Protein AF-A0AB39L8G2-F1 (afdb_monomer_lite)

Foldseek 3Di:
DDDDDDDDDDQDAAADDADDDDDDDDDDDGRWGKDWDDPPPQKIWIFTDPDDDDGPDIDIDGNVRDDGPDPPQAADEQQDQLQVQCVPDPDDDSQLHRPNLLVLQQVLLQAQAPVRDGFGWDQDPDSVVASTWTQDPVRDIWHKTKDFLDDLCQVPPPPVLLVVLLVPDDPVCCVQRHPDRDGNLGMHIFTDDPVQPPALQCQCCDDPNVQLNNSHNLLSLVLQLCCLVVHCLHSCNSSCVSVVVVNVSHPGSVSVCVSQQVCLQADPVRNHGNDLDDDDSSPGGNRQRHNVSSSSSRVSSVVSSVNSSVVSLVVCCVPPVSHHYD

pLDDT: mean 83.15, std 22.81, range [21.47, 98.81]

Organism: NCBI:txid3238584

InterPro domains:
  IPR054263 Protein of unknown function DUF6994 [PF22507] (77-312)

Radius of gyration: 24.78 Å; chains: 1; bounding box: 67×64×53 Å

Structure (mmCIF, N/CA/C/O backbone):
data_AF-A0AB39L8G2-F1
#
_entry.id   AF-A0AB39L8G2-F1
#
loop_
_atom_site.group_PDB
_atom_site.id
_atom_site.type_symbol
_atom_site.label_atom_id
_atom_site.label_alt_id
_atom_site.label_comp_id
_atom_site.label_asym_id
_atom_site.label_entity_id
_atom_site.label_seq_id
_atom_site.pdbx_PDB_ins_code
_atom_site.Cartn_x
_atom_site.Cartn_y
_atom_site.Cartn_z
_atom_site.occupancy
_atom_site.B_iso_or_equiv
_atom_site.auth_seq_id
_atom_site.auth_comp_id
_atom_site.auth_asym_id
_atom_site.auth_atom_id
_atom_site.pdbx_PDB_model_num
ATOM 1 N N . MET A 1 1 ? -29.842 -11.679 -30.124 1.00 26.83 1 MET A N 1
ATOM 2 C CA . MET A 1 1 ? -28.807 -12.723 -29.986 1.00 26.83 1 MET A CA 1
ATOM 3 C C . MET A 1 1 ? -28.183 -12.543 -28.619 1.00 26.83 1 MET A C 1
ATOM 5 O O . MET A 1 1 ? -27.194 -11.838 -28.488 1.00 26.83 1 MET A O 1
ATOM 9 N N . GLU A 1 2 ? -28.839 -13.085 -27.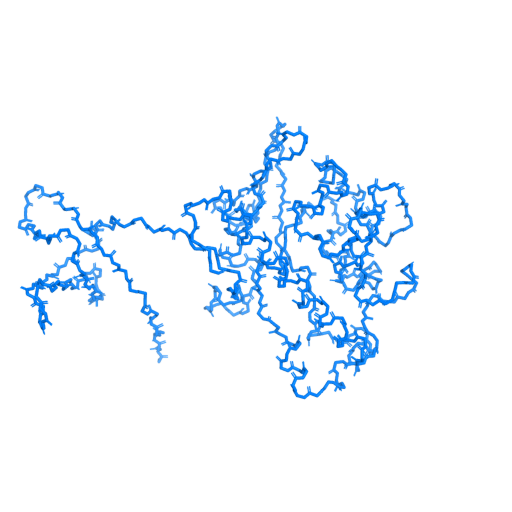602 1.00 23.28 2 GLU A N 1
ATOM 10 C CA . GLU A 1 2 ? -28.301 -13.163 -26.246 1.00 23.28 2 GLU A CA 1
ATOM 11 C C . GLU A 1 2 ? -27.717 -14.564 -26.092 1.00 23.28 2 GLU A C 1
ATOM 13 O O . GLU A 1 2 ? -28.428 -15.554 -26.254 1.00 23.28 2 GLU A O 1
ATOM 18 N N . ALA A 1 3 ? -26.410 -14.640 -25.862 1.00 21.47 3 ALA A N 1
ATOM 19 C CA . ALA A 1 3 ? -25.730 -15.862 -25.469 1.00 21.47 3 ALA A CA 1
ATOM 20 C C . ALA A 1 3 ? -25.493 -15.761 -23.961 1.00 21.47 3 ALA A C 1
ATOM 22 O O . ALA A 1 3 ? -24.728 -14.908 -23.509 1.00 21.47 3 ALA A O 1
ATOM 23 N N . PHE A 1 4 ? -26.206 -16.585 -23.194 1.00 24.03 4 PHE A N 1
ATOM 24 C CA . PHE A 1 4 ? -25.985 -16.741 -21.762 1.00 24.03 4 PHE A CA 1
ATOM 25 C C . PHE A 1 4 ? -24.722 -17.571 -21.515 1.00 24.03 4 PHE A C 1
ATOM 27 O O . PHE A 1 4 ? -24.432 -18.533 -22.226 1.00 24.03 4 PHE A O 1
ATOM 34 N N . ALA A 1 5 ? -23.959 -17.106 -20.530 1.00 24.48 5 ALA A N 1
ATOM 35 C CA . ALA A 1 5 ? -22.619 -17.533 -20.180 1.00 24.48 5 ALA A CA 1
ATOM 36 C C . ALA A 1 5 ? -22.560 -18.948 -19.585 1.00 24.48 5 ALA A C 1
ATOM 38 O O . ALA A 1 5 ? -23.506 -19.424 -18.963 1.00 24.48 5 ALA A O 1
ATOM 39 N N . ALA A 1 6 ? -21.400 -19.576 -19.771 1.00 23.38 6 ALA A N 1
ATOM 40 C CA . ALA A 1 6 ? -21.013 -20.845 -19.180 1.00 23.38 6 ALA A CA 1
ATOM 41 C C . ALA A 1 6 ? -21.006 -20.766 -17.643 1.00 23.38 6 ALA A C 1
ATOM 43 O O . ALA A 1 6 ? -20.297 -19.944 -17.063 1.00 23.38 6 ALA A O 1
ATOM 44 N N . GLU A 1 7 ? -21.779 -21.641 -17.005 1.00 29.39 7 GLU A N 1
ATOM 45 C CA . GLU A 1 7 ? -21.725 -21.900 -15.568 1.00 29.39 7 GLU A CA 1
ATOM 46 C C . GLU A 1 7 ? -20.489 -22.741 -15.231 1.00 29.39 7 GLU A C 1
ATOM 48 O O . GLU A 1 7 ? -20.254 -23.822 -15.779 1.00 29.39 7 GLU A O 1
ATOM 53 N N . THR A 1 8 ? -19.698 -22.217 -14.302 1.00 25.33 8 THR A N 1
ATOM 54 C CA . THR A 1 8 ? -18.674 -22.930 -13.545 1.00 25.33 8 THR A CA 1
ATOM 55 C C . THR A 1 8 ? -19.324 -24.078 -12.776 1.00 25.33 8 THR A C 1
ATOM 57 O O . THR A 1 8 ? -20.204 -23.858 -11.946 1.00 25.33 8 THR A O 1
ATOM 60 N N . LYS A 1 9 ? -18.894 -25.312 -13.049 1.00 26.91 9 LYS A N 1
ATOM 61 C CA . LYS A 1 9 ? -19.242 -26.484 -12.240 1.00 26.91 9 LYS A CA 1
ATOM 62 C C . LYS A 1 9 ? -18.489 -26.409 -10.910 1.00 26.91 9 LYS A C 1
ATOM 64 O O . LYS A 1 9 ? -17.335 -26.818 -10.849 1.00 26.91 9 LYS A O 1
ATOM 69 N N . GLU A 1 10 ? -19.132 -25.890 -9.872 1.00 25.89 10 GLU A N 1
ATOM 70 C CA . GLU A 1 10 ? -18.742 -26.176 -8.489 1.00 25.89 10 GLU A CA 1
ATOM 71 C C . GLU A 1 10 ? -19.474 -27.445 -8.036 1.00 25.89 10 GLU A C 1
ATOM 73 O O . GLU A 1 10 ? -20.699 -27.549 -8.116 1.00 25.89 10 GLU A O 1
ATOM 78 N N . GLU A 1 11 ? -18.705 -28.449 -7.627 1.00 27.72 11 GLU A N 1
ATOM 79 C CA . GLU A 1 11 ? -19.203 -29.735 -7.146 1.00 27.72 11 GLU A CA 1
ATOM 80 C C . GLU A 1 11 ? -19.572 -29.579 -5.662 1.00 27.72 11 GLU A C 1
ATOM 82 O O . GLU A 1 11 ? -18.727 -29.666 -4.775 1.00 27.72 11 GLU A O 1
ATOM 87 N N . ILE A 1 12 ? -20.837 -29.252 -5.389 1.00 31.09 12 ILE A N 1
ATOM 88 C CA . ILE A 1 12 ? -21.360 -29.071 -4.028 1.00 31.09 12 ILE A CA 1
ATOM 89 C C . ILE A 1 12 ? -21.840 -30.431 -3.505 1.00 31.09 12 ILE A C 1
ATOM 91 O O . ILE A 1 12 ? -22.755 -31.035 -4.066 1.00 31.09 12 ILE A O 1
ATOM 95 N N . ILE A 1 13 ? -21.230 -30.924 -2.425 1.00 30.88 13 ILE A N 1
ATOM 96 C CA . ILE A 1 13 ? -21.658 -32.142 -1.721 1.00 30.88 13 ILE A CA 1
ATOM 97 C C . ILE A 1 13 ? -22.740 -31.749 -0.701 1.00 30.88 13 ILE A C 1
ATOM 99 O O . ILE A 1 13 ? -22.508 -30.894 0.150 1.00 30.88 13 ILE A O 1
ATOM 103 N N . PHE A 1 14 ? -23.928 -32.354 -0.795 1.00 34.72 14 PHE A N 1
ATOM 104 C CA . PHE A 1 14 ? -25.095 -32.025 0.036 1.00 34.72 14 PHE A CA 1
ATOM 105 C C . PHE A 1 14 ? -25.313 -33.035 1.176 1.00 34.72 14 PHE A C 1
ATOM 107 O O . PHE A 1 14 ? -25.198 -34.242 0.970 1.00 34.72 14 PHE A O 1
ATOM 114 N N . GLU A 1 15 ? -25.756 -32.551 2.341 1.00 30.75 15 GLU A N 1
ATOM 115 C CA . GLU A 1 15 ? -26.467 -33.352 3.349 1.00 30.75 15 GLU A CA 1
ATOM 116 C C . GLU A 1 15 ? -27.897 -32.812 3.508 1.00 30.75 15 GLU A C 1
ATOM 118 O O . GLU A 1 15 ? -28.049 -31.641 3.863 1.00 30.75 15 GLU A O 1
ATOM 123 N N . PRO A 1 16 ? -28.958 -33.600 3.244 1.00 30.59 16 PRO A N 1
ATOM 124 C CA . PRO A 1 16 ? -30.328 -33.127 3.412 1.00 30.59 16 PRO A CA 1
ATOM 125 C C . PRO A 1 16 ? -30.911 -33.502 4.786 1.00 30.59 16 PRO A C 1
ATOM 127 O O . PRO A 1 16 ? -30.911 -34.668 5.178 1.00 30.59 16 PRO A O 1
ATOM 130 N N . ILE A 1 17 ? -31.529 -32.529 5.465 1.00 31.62 17 ILE A N 1
ATOM 131 C CA . ILE A 1 17 ? -32.603 -32.771 6.442 1.00 31.62 17 ILE A CA 1
ATOM 132 C C . ILE A 1 17 ? -33.845 -32.036 5.936 1.00 31.62 17 ILE A C 1
ATOM 134 O O . ILE A 1 17 ? -33.853 -30.811 5.847 1.00 31.62 17 ILE A O 1
ATOM 138 N N . ILE A 1 18 ? -34.905 -32.779 5.609 1.00 37.03 18 ILE A N 1
ATOM 139 C CA . ILE A 1 18 ? -36.202 -32.214 5.221 1.00 37.03 18 ILE A CA 1
ATOM 140 C C . ILE A 1 18 ? -37.210 -32.571 6.312 1.00 37.03 18 ILE A C 1
ATOM 142 O O . ILE A 1 18 ? -37.631 -33.722 6.420 1.00 37.03 18 ILE A O 1
ATOM 146 N N . SER A 1 19 ? -37.613 -31.588 7.117 1.00 33.09 19 SER A N 1
ATOM 147 C CA . SER A 1 19 ? -38.835 -31.667 7.916 1.00 33.09 19 SER A CA 1
ATOM 148 C C . SER A 1 19 ? -39.934 -30.874 7.209 1.00 33.09 19 SER A C 1
ATOM 150 O O . SER A 1 19 ? -39.862 -29.659 7.050 1.00 33.09 19 SER A O 1
ATOM 152 N N . GLY A 1 20 ? -40.959 -31.587 6.754 1.00 31.81 20 GLY A N 1
ATOM 153 C CA . GLY A 1 20 ? -42.168 -31.005 6.189 1.00 31.81 20 GLY A CA 1
ATOM 154 C C . GLY A 1 20 ? -43.347 -31.905 6.512 1.00 31.81 20 GLY A C 1
ATOM 155 O O . GLY A 1 20 ? -43.559 -32.921 5.851 1.00 31.81 20 GLY A O 1
ATOM 156 N N . GLU A 1 21 ? -44.090 -31.557 7.562 1.00 35.75 21 GLU A N 1
ATOM 157 C CA . GLU A 1 21 ? -45.407 -32.130 7.814 1.00 35.75 21 GLU A CA 1
ATOM 158 C C . GLU A 1 21 ? -46.335 -31.733 6.656 1.00 35.75 21 GLU A C 1
ATOM 160 O O . GLU A 1 21 ? -46.450 -30.564 6.303 1.00 35.75 21 GLU A O 1
ATOM 165 N N . HIS A 1 22 ? -46.986 -32.738 6.070 1.00 33.88 22 HIS A N 1
ATOM 166 C CA . HIS A 1 22 ? -47.975 -32.644 4.991 1.00 33.88 22 HIS A CA 1
ATOM 167 C C . HIS A 1 22 ? -47.454 -32.334 3.579 1.00 33.88 22 HIS A C 1
ATOM 169 O O . HIS A 1 22 ? -47.600 -31.241 3.044 1.00 33.88 22 HIS A O 1
ATOM 175 N N . GLY A 1 23 ? -47.000 -33.399 2.913 1.00 31.53 23 GLY A N 1
ATOM 176 C CA . GLY A 1 23 ? -46.951 -33.487 1.453 1.00 31.53 23 GLY A CA 1
ATOM 177 C C . GLY A 1 23 ? -45.742 -34.275 0.975 1.00 31.53 23 GLY A C 1
ATOM 178 O O . GLY A 1 23 ? -44.679 -33.693 0.843 1.00 31.53 23 GLY A O 1
ATOM 179 N N . GLY A 1 24 ? -45.916 -35.586 0.749 1.00 30.55 24 GLY A N 1
ATOM 180 C CA . GLY A 1 24 ? -44.992 -36.496 0.044 1.00 30.55 24 GLY A CA 1
ATOM 181 C C . GLY A 1 24 ? -43.527 -36.056 -0.068 1.00 30.55 24 GLY A C 1
ATOM 182 O O . GLY A 1 24 ? -43.041 -35.859 -1.177 1.00 30.55 24 GLY A O 1
ATOM 183 N N . GLY A 1 25 ? -42.838 -35.881 1.061 1.00 35.09 25 GLY A N 1
ATOM 184 C CA . GLY A 1 25 ? -41.415 -35.557 1.088 1.00 35.09 25 GLY A CA 1
ATOM 185 C C . GLY A 1 25 ? -40.574 -36.797 0.794 1.00 35.09 25 GLY A C 1
ATOM 186 O O . GLY A 1 25 ? -40.860 -37.885 1.293 1.00 35.09 25 GLY A O 1
ATOM 187 N N . VAL A 1 26 ? -39.535 -36.634 -0.015 1.00 40.12 26 VAL A N 1
ATOM 188 C CA . VAL A 1 26 ? -38.573 -37.690 -0.344 1.00 40.12 26 VAL A CA 1
ATOM 189 C C . VAL A 1 26 ? -37.381 -37.542 0.588 1.00 40.12 26 VAL A C 1
ATOM 191 O O . VAL A 1 26 ? -36.755 -36.484 0.605 1.00 40.12 26 VAL A O 1
ATOM 194 N N . SER A 1 27 ? -37.056 -38.579 1.361 1.00 43.12 27 SER A N 1
ATOM 195 C CA . SER A 1 27 ? -35.832 -38.600 2.162 1.00 43.12 27 SER A CA 1
ATOM 196 C C . SER A 1 27 ? -34.697 -39.257 1.375 1.00 43.12 27 SER A C 1
ATOM 198 O O . SER A 1 27 ? -34.821 -40.381 0.889 1.00 43.12 27 SER A O 1
ATOM 200 N N . VAL A 1 28 ? -33.575 -38.548 1.237 1.00 46.56 28 VAL A N 1
ATOM 201 C CA . VAL A 1 28 ? -32.314 -39.118 0.744 1.00 46.56 28 VAL A CA 1
ATOM 202 C C . VAL A 1 28 ? -31.422 -39.374 1.966 1.00 46.56 28 VAL A C 1
ATOM 204 O O . VAL A 1 28 ? -31.330 -38.492 2.821 1.00 46.56 28 VAL A O 1
ATOM 207 N N . PRO A 1 29 ? -30.794 -40.557 2.107 1.00 41.31 29 PRO A N 1
ATOM 208 C CA . PRO A 1 29 ? -29.880 -40.839 3.212 1.00 41.31 29 PRO A CA 1
ATOM 209 C C . PRO A 1 29 ? -28.716 -39.839 3.265 1.00 41.31 29 PRO A C 1
ATOM 211 O O . PRO A 1 29 ? -28.192 -39.442 2.224 1.00 41.31 29 PRO A O 1
ATOM 214 N N . ALA A 1 30 ? -28.287 -39.477 4.477 1.00 43.12 30 ALA A N 1
ATOM 215 C CA . ALA A 1 30 ? -27.150 -38.584 4.700 1.00 43.12 30 ALA A CA 1
ATOM 216 C C . ALA A 1 30 ? -25.866 -39.101 4.013 1.00 43.12 30 ALA A C 1
ATOM 218 O O . ALA A 1 30 ? -25.603 -40.307 3.995 1.00 43.12 30 ALA A O 1
ATOM 219 N N . GLY A 1 31 ? -25.075 -38.184 3.444 1.00 43.59 31 GLY A N 1
ATOM 220 C CA . GLY A 1 31 ? -23.779 -38.482 2.819 1.00 43.59 31 GLY A CA 1
ATOM 221 C C . GLY A 1 31 ? -23.818 -38.984 1.367 1.00 43.59 31 GLY A C 1
ATOM 222 O O . GLY A 1 31 ? -22.808 -39.493 0.878 1.00 43.59 31 GLY A O 1
ATOM 223 N N . LYS A 1 32 ? -24.952 -38.878 0.659 1.00 50.56 32 LYS A N 1
ATOM 224 C CA . LYS A 1 32 ? -25.059 -39.236 -0.770 1.00 50.56 32 LYS A CA 1
ATOM 225 C C . LYS A 1 32 ? -25.065 -37.984 -1.662 1.00 50.56 32 LYS A C 1
ATOM 227 O O . LYS A 1 32 ? -25.797 -37.046 -1.359 1.00 50.56 32 LYS A O 1
ATOM 232 N N . PRO A 1 33 ? -24.297 -37.964 -2.770 1.00 50.59 33 PRO A N 1
ATOM 233 C CA . PRO A 1 33 ? -24.261 -36.825 -3.679 1.00 50.59 33 PRO A CA 1
ATOM 234 C C . PRO A 1 33 ? -25.603 -36.654 -4.397 1.00 50.59 33 PRO A C 1
ATOM 236 O O . PRO A 1 33 ? -26.229 -37.622 -4.835 1.00 50.59 33 PRO A O 1
ATOM 239 N N . VAL A 1 34 ? -26.020 -35.398 -4.527 1.00 56.41 34 VAL A N 1
ATOM 240 C CA . VAL A 1 34 ? -27.259 -34.984 -5.183 1.00 56.41 34 VAL A CA 1
ATOM 241 C C . VAL A 1 34 ? -26.909 -33.935 -6.232 1.00 56.41 34 VAL A C 1
ATOM 243 O O . VAL A 1 34 ? -26.114 -33.037 -5.969 1.00 56.41 34 VAL A O 1
ATOM 246 N N . THR A 1 35 ? -27.482 -34.037 -7.427 1.00 58.22 35 THR A N 1
ATOM 247 C CA . THR A 1 35 ? -27.300 -33.059 -8.508 1.00 58.22 35 THR A CA 1
ATOM 248 C C . THR A 1 35 ? -28.612 -32.326 -8.762 1.00 58.22 35 THR A C 1
ATOM 250 O O . THR A 1 35 ? -29.664 -32.952 -8.859 1.00 58.22 35 THR A O 1
ATOM 253 N N . ALA A 1 36 ? -28.566 -30.996 -8.860 1.00 56.16 36 ALA A N 1
ATOM 254 C CA . ALA A 1 36 ? -29.732 -30.168 -9.152 1.00 56.16 36 ALA A CA 1
ATOM 255 C C . ALA A 1 36 ? -29.583 -29.476 -10.515 1.00 56.16 36 ALA A C 1
ATOM 257 O O . ALA A 1 36 ? -28.582 -28.815 -10.780 1.00 56.16 36 ALA A O 1
ATOM 258 N N . HIS A 1 37 ? -30.600 -29.599 -11.368 1.00 61.72 37 HIS A N 1
ATOM 259 C CA . HIS A 1 37 ? -30.665 -29.008 -12.702 1.00 61.72 37 HIS A CA 1
ATOM 260 C C . HIS A 1 37 ? -31.795 -27.966 -12.769 1.00 61.72 37 HIS A C 1
ATOM 262 O O . HIS A 1 37 ? -32.951 -28.312 -12.499 1.00 61.72 37 HIS A O 1
ATOM 268 N N . PRO A 1 38 ? -31.516 -26.702 -13.128 1.00 52.16 38 PRO A N 1
ATOM 269 C CA . PRO A 1 38 ? -32.545 -25.670 -13.233 1.00 52.16 38 PRO A CA 1
ATOM 270 C C . PRO A 1 38 ? -33.485 -25.928 -14.424 1.00 52.16 38 PRO A C 1
ATOM 272 O O . PRO A 1 38 ? -33.033 -26.273 -15.513 1.00 52.16 38 PRO A O 1
ATOM 275 N N . LEU A 1 39 ? -34.798 -25.733 -14.232 1.00 60.09 39 LEU A N 1
ATOM 276 C CA . LEU A 1 39 ? -35.824 -25.924 -15.276 1.00 60.09 39 LEU A CA 1
ATOM 277 C C . LEU A 1 39 ? -36.380 -24.609 -15.863 1.00 60.09 39 LEU A C 1
ATOM 279 O O . LEU A 1 39 ? -37.193 -24.648 -16.783 1.00 60.09 39 LEU A O 1
ATOM 283 N N . GLY A 1 40 ? -35.920 -23.450 -15.376 1.00 44.50 40 GLY A N 1
ATOM 284 C CA . GLY A 1 40 ? -36.213 -22.133 -15.966 1.00 44.50 40 GLY A CA 1
ATOM 285 C C . GLY A 1 40 ? -37.416 -21.371 -15.391 1.00 44.50 40 GLY A C 1
ATOM 286 O O . GLY A 1 40 ? -37.701 -20.271 -15.850 1.00 44.50 40 GLY A O 1
ATOM 287 N N . ASP A 1 41 ? -38.094 -21.898 -14.371 1.00 57.62 41 ASP A N 1
ATOM 288 C CA . ASP A 1 41 ? -39.301 -21.302 -13.766 1.00 57.62 41 ASP A CA 1
ATOM 289 C C . ASP A 1 41 ? -39.265 -21.274 -12.226 1.00 57.62 41 ASP A C 1
ATOM 291 O O . ASP A 1 41 ? -40.293 -21.266 -11.550 1.00 57.62 41 ASP A O 1
ATOM 295 N N . GLY A 1 42 ? -38.057 -21.272 -11.658 1.00 48.94 42 GLY A N 1
ATOM 296 C CA . GLY A 1 42 ? -37.850 -21.380 -10.213 1.00 48.94 42 GLY A CA 1
ATOM 297 C C . GLY A 1 42 ? -37.990 -22.806 -9.673 1.00 48.94 42 GLY A C 1
ATOM 298 O O . GLY A 1 42 ? -37.866 -22.994 -8.461 1.00 48.94 42 GLY A O 1
ATOM 299 N N . ARG A 1 43 ? -38.208 -23.804 -10.542 1.00 48.06 43 ARG A N 1
ATOM 300 C CA . ARG A 1 43 ? -38.130 -25.227 -10.202 1.00 48.06 43 ARG A CA 1
ATOM 301 C C . ARG A 1 43 ? -36.789 -25.833 -10.602 1.00 48.06 43 ARG A C 1
ATOM 303 O O . ARG A 1 43 ? -36.162 -25.434 -11.587 1.00 48.06 43 ARG A O 1
ATOM 310 N N . TYR A 1 44 ? -36.390 -26.845 -9.845 1.00 58.59 44 TYR A N 1
ATOM 311 C CA . TYR A 1 44 ? -35.184 -27.632 -10.069 1.00 58.59 44 TYR A CA 1
ATOM 312 C C . TYR A 1 44 ? -35.555 -29.102 -10.206 1.00 58.59 44 TYR A C 1
ATOM 314 O O . TYR A 1 44 ? -36.399 -29.601 -9.460 1.00 58.59 44 TYR A O 1
ATOM 322 N N . ARG A 1 45 ? -34.906 -29.806 -11.135 1.00 57.44 45 ARG A N 1
ATOM 323 C CA . ARG A 1 45 ? -34.862 -31.267 -11.129 1.00 57.44 45 ARG A CA 1
ATOM 324 C C . ARG A 1 45 ? -33.709 -31.702 -10.240 1.00 57.44 45 ARG A C 1
ATOM 326 O O . ARG A 1 45 ? -32.573 -31.332 -10.502 1.00 57.44 45 ARG A O 1
ATOM 333 N N . VAL A 1 46 ? -34.008 -32.483 -9.217 1.00 57.50 46 VAL A N 1
ATOM 334 C CA . VAL A 1 46 ? -33.025 -33.013 -8.278 1.00 57.50 46 VAL A CA 1
ATOM 335 C C . VAL A 1 46 ? -32.876 -34.508 -8.536 1.00 57.50 46 VAL A C 1
ATOM 337 O O . VAL A 1 46 ? -33.872 -35.233 -8.558 1.00 57.50 46 VAL A O 1
ATOM 340 N N . GLU A 1 47 ? -31.644 -34.951 -8.762 1.00 56.88 47 GLU A N 1
ATOM 341 C CA . GLU A 1 47 ? -31.278 -36.337 -9.045 1.00 56.88 47 GLU A CA 1
ATOM 342 C C . GLU A 1 47 ? -30.333 -36.847 -7.955 1.00 56.88 47 GLU A C 1
ATOM 344 O O . GLU A 1 47 ? -29.359 -36.181 -7.601 1.00 56.88 47 GLU A O 1
ATOM 349 N N . ALA A 1 48 ? -30.630 -38.026 -7.408 1.00 54.34 48 ALA A N 1
ATOM 350 C CA . ALA A 1 48 ? -29.802 -38.679 -6.399 1.00 54.34 48 ALA A CA 1
ATOM 351 C C . ALA A 1 48 ? -29.479 -40.112 -6.837 1.00 54.34 48 ALA A C 1
ATOM 353 O O . ALA A 1 48 ? -30.374 -40.880 -7.204 1.00 54.34 48 ALA A O 1
ATOM 354 N N . CYS A 1 49 ? -28.199 -40.480 -6.777 1.00 55.50 49 CYS A N 1
ATOM 355 C CA . CYS A 1 49 ? -27.734 -41.841 -7.044 1.00 55.50 49 CYS A CA 1
ATOM 356 C C . CYS A 1 49 ? -27.523 -42.568 -5.712 1.00 55.50 49 CYS A C 1
ATOM 358 O O . CYS A 1 49 ? -26.641 -42.208 -4.927 1.00 55.50 49 CYS A O 1
ATOM 360 N N . LEU A 1 50 ? -28.321 -43.602 -5.437 1.00 51.53 50 LEU A N 1
ATOM 361 C CA . LEU A 1 50 ? -28.126 -44.457 -4.265 1.00 51.53 50 LEU A CA 1
ATOM 362 C C . LEU A 1 50 ? -27.134 -45.595 -4.585 1.00 51.53 50 LEU A C 1
ATOM 364 O O . LEU A 1 50 ? -26.428 -46.038 -3.670 1.00 51.53 50 LEU A O 1
ATOM 368 N N . GLY A 1 51 ? -27.001 -45.973 -5.866 1.00 51.88 51 GLY A N 1
ATOM 369 C CA . GLY A 1 51 ? -26.038 -46.929 -6.433 1.00 51.88 51 GLY A CA 1
ATOM 370 C C . GLY A 1 51 ? -25.099 -46.369 -7.522 1.00 51.88 51 GLY A C 1
ATOM 371 O O . GLY A 1 51 ? -24.935 -45.162 -7.674 1.00 51.88 51 GLY A O 1
ATOM 372 N N . SER A 1 52 ? -24.415 -47.263 -8.250 1.00 48.53 52 SER A N 1
ATOM 373 C CA . SER A 1 52 ? -23.195 -46.931 -9.006 1.00 48.53 52 SER A CA 1
ATOM 374 C C . SER A 1 52 ? -23.361 -46.517 -10.472 1.00 48.53 52 SER A C 1
ATOM 376 O O . SER A 1 52 ? -22.341 -46.202 -11.075 1.00 48.53 52 SER A O 1
ATOM 378 N N . THR A 1 53 ? -24.554 -46.502 -11.085 1.00 49.12 53 THR A N 1
ATOM 379 C CA . THR A 1 53 ? -24.617 -46.199 -12.540 1.00 49.12 53 THR A CA 1
ATOM 380 C C . THR A 1 53 ? -25.872 -45.525 -13.116 1.00 49.12 53 THR A C 1
ATOM 382 O O . THR A 1 53 ? -25.824 -45.168 -14.288 1.00 49.12 53 THR A O 1
ATOM 385 N N . MET A 1 54 ? -26.950 -45.256 -12.371 1.00 39.34 54 MET A N 1
ATOM 386 C CA . MET A 1 54 ? -28.118 -44.493 -12.867 1.00 39.34 54 MET A CA 1
ATOM 387 C C . MET A 1 54 ? -28.793 -43.738 -11.707 1.00 39.34 54 MET A C 1
ATOM 389 O O . MET A 1 54 ? -28.686 -44.209 -10.573 1.00 39.34 54 MET A O 1
ATOM 393 N N . PRO A 1 55 ? -29.489 -42.604 -11.943 1.00 45.28 55 PRO A N 1
ATOM 394 C CA . PRO A 1 55 ? -30.239 -41.938 -10.884 1.00 45.28 55 PRO A CA 1
ATOM 395 C C . PRO A 1 55 ? -31.392 -42.838 -10.427 1.00 45.28 55 PRO A C 1
ATOM 397 O O . PRO A 1 55 ? -32.312 -43.131 -11.189 1.00 45.28 55 PRO A O 1
ATOM 400 N N . ASP A 1 56 ? -31.333 -43.271 -9.167 1.00 47.44 56 ASP A N 1
ATOM 401 C CA . ASP A 1 56 ? -32.369 -44.095 -8.530 1.00 47.44 56 ASP A CA 1
ATOM 402 C C . ASP A 1 56 ? -33.613 -43.262 -8.176 1.00 47.44 56 ASP A C 1
ATOM 404 O O . ASP A 1 56 ? -34.680 -43.807 -7.886 1.00 47.44 56 ASP A O 1
ATOM 408 N N . TYR A 1 57 ? -33.485 -41.930 -8.197 1.00 49.97 57 TYR A N 1
ATOM 409 C CA . TYR A 1 57 ? -34.553 -41.003 -7.856 1.00 49.97 57 TYR A CA 1
ATOM 410 C C . TYR A 1 57 ? -34.468 -39.699 -8.660 1.00 49.97 57 TYR A C 1
ATOM 412 O O . TYR A 1 57 ? -33.388 -39.128 -8.817 1.00 49.97 57 TYR A O 1
ATOM 420 N N . SER A 1 58 ? -35.619 -39.197 -9.121 1.00 47.03 58 SER A N 1
ATOM 421 C CA . SER A 1 58 ? -35.758 -37.883 -9.763 1.00 47.03 58 SER A CA 1
ATOM 422 C C . SER A 1 58 ? -37.006 -37.177 -9.235 1.00 47.03 58 SER A C 1
ATOM 424 O O . SER A 1 58 ? -38.102 -37.738 -9.275 1.00 47.03 58 SER A O 1
ATOM 426 N N . ALA A 1 59 ? -36.846 -35.949 -8.739 1.00 49.41 59 ALA A N 1
ATOM 427 C CA . ALA A 1 59 ? -37.944 -35.108 -8.264 1.00 49.41 59 ALA A CA 1
ATOM 428 C C . ALA A 1 59 ? -37.848 -33.697 -8.850 1.00 49.41 59 ALA A C 1
ATOM 430 O O . ALA A 1 59 ? -36.759 -33.212 -9.153 1.00 49.41 59 ALA A O 1
ATOM 431 N N . VAL A 1 60 ? -38.991 -33.023 -8.987 1.00 45.97 60 VAL A N 1
ATOM 432 C CA . VAL A 1 60 ? -39.051 -31.595 -9.323 1.00 45.97 60 VAL A CA 1
ATOM 433 C C . VAL A 1 60 ? -39.485 -30.837 -8.076 1.00 45.97 60 VAL A C 1
ATOM 435 O O . VAL A 1 60 ? -40.572 -31.090 -7.564 1.00 45.97 60 VAL A O 1
ATOM 438 N N . VAL A 1 61 ? -38.643 -29.925 -7.595 1.00 49.94 61 VAL A N 1
ATOM 439 C CA . VAL A 1 61 ? -38.885 -29.132 -6.379 1.00 49.94 61 VAL A CA 1
ATOM 440 C C . VAL A 1 61 ? -38.873 -27.641 -6.693 1.00 49.94 61 VAL A C 1
ATOM 442 O O . VAL A 1 61 ? -38.166 -27.191 -7.598 1.00 49.94 61 VAL A O 1
ATOM 445 N N . GLU A 1 62 ? -39.657 -26.862 -5.951 1.00 42.25 62 GLU A N 1
ATOM 446 C CA . GLU A 1 62 ? -39.607 -25.399 -6.018 1.00 42.25 62 GLU A CA 1
ATOM 447 C C . GLU A 1 62 ? -38.419 -24.857 -5.210 1.00 42.25 62 GLU A C 1
ATOM 449 O O . GLU A 1 62 ? -38.075 -25.391 -4.157 1.00 42.25 62 GLU A O 1
ATOM 454 N N . SER A 1 63 ? -37.821 -23.748 -5.655 1.00 49.12 63 SER A N 1
ATOM 455 C CA . SER A 1 63 ? -36.665 -23.102 -5.007 1.00 49.12 63 SER A CA 1
ATOM 456 C C . SER A 1 63 ? -36.849 -22.811 -3.512 1.00 49.12 63 SER A C 1
ATOM 458 O O . SER A 1 63 ? -35.883 -22.832 -2.756 1.00 49.12 63 SER A O 1
ATOM 460 N N . LYS A 1 64 ? -38.089 -22.580 -3.063 1.00 43.75 64 LYS A N 1
ATOM 461 C CA . LYS A 1 64 ? -38.428 -22.315 -1.654 1.00 43.75 64 LYS A CA 1
ATOM 462 C C . LYS A 1 64 ? -38.370 -23.553 -0.751 1.00 43.75 64 LYS A C 1
ATOM 464 O O . LYS A 1 64 ? -38.429 -23.399 0.463 1.00 43.75 64 LYS A O 1
ATOM 469 N N . GLN A 1 65 ? -38.296 -24.754 -1.324 1.00 38.88 65 GLN A N 1
ATOM 470 C CA . GLN A 1 65 ? -38.284 -26.030 -0.598 1.00 38.88 65 GLN A CA 1
ATOM 471 C C . GLN A 1 65 ? -36.874 -26.617 -0.438 1.00 38.88 65 GLN A C 1
ATOM 473 O O . GLN A 1 65 ? -36.710 -27.642 0.219 1.00 38.88 65 GLN A O 1
ATOM 478 N N . ILE A 1 66 ? -35.853 -25.981 -1.018 1.00 43.66 66 ILE A N 1
ATOM 479 C CA . ILE A 1 66 ? -34.463 -26.422 -0.905 1.00 43.66 66 ILE A CA 1
ATOM 480 C C . ILE A 1 66 ? -33.829 -25.707 0.292 1.00 43.66 66 ILE A C 1
ATOM 482 O O . ILE A 1 66 ? -33.425 -24.549 0.197 1.00 43.66 66 ILE A O 1
ATOM 486 N N . ALA A 1 67 ? -33.736 -26.396 1.429 1.00 41.34 67 ALA A N 1
ATOM 487 C CA . ALA A 1 67 ? -32.855 -25.985 2.516 1.00 41.34 67 ALA A CA 1
ATOM 488 C C . ALA A 1 67 ? -31.434 -26.481 2.201 1.00 41.34 67 ALA A C 1
ATOM 490 O O . ALA A 1 67 ? -31.186 -27.683 2.163 1.00 41.34 67 ALA A O 1
ATOM 491 N N . ILE A 1 68 ? -30.507 -25.559 1.932 1.00 41.28 68 ILE A N 1
ATOM 492 C CA . ILE A 1 68 ? -29.085 -25.874 1.747 1.00 41.28 68 ILE A CA 1
ATOM 493 C C . ILE A 1 68 ? -28.452 -25.934 3.140 1.00 41.28 68 ILE A C 1
ATOM 495 O O . ILE A 1 68 ? -28.206 -24.901 3.754 1.00 41.28 68 ILE A O 1
ATOM 499 N N . THR A 1 69 ? -28.221 -27.141 3.652 1.00 41.09 69 THR A N 1
ATOM 500 C CA . THR A 1 69 ? -27.614 -27.399 4.972 1.00 41.09 69 THR A CA 1
ATOM 501 C C . THR A 1 69 ? -26.164 -27.883 4.869 1.00 41.09 69 THR A C 1
ATOM 503 O O . THR A 1 69 ? -25.743 -28.758 5.615 1.00 41.09 69 THR A O 1
ATOM 506 N N . GLY A 1 70 ? -25.389 -27.316 3.940 1.00 44.78 70 GLY A N 1
ATOM 507 C CA . GLY A 1 70 ? -23.931 -27.453 3.920 1.00 44.78 70 GLY A CA 1
ATOM 508 C C . GLY A 1 70 ? -23.277 -26.227 4.555 1.00 44.78 70 GLY A C 1
ATOM 509 O O . GLY A 1 70 ? -23.633 -25.100 4.209 1.00 44.78 70 GLY A O 1
ATOM 510 N N . GLU A 1 71 ? -22.329 -26.421 5.474 1.00 49.62 71 GLU A N 1
ATOM 511 C CA . GLU A 1 71 ? -21.433 -25.345 5.911 1.00 49.62 71 GLU A CA 1
ATOM 512 C C . GLU A 1 71 ? -20.588 -24.913 4.705 1.00 49.62 71 GLU A C 1
ATOM 514 O O . GLU A 1 71 ? -19.602 -25.558 4.353 1.00 49.62 71 GLU A O 1
ATOM 519 N N . VAL A 1 72 ? -20.984 -23.830 4.029 1.00 58.50 72 VAL A N 1
ATOM 520 C CA . VAL A 1 72 ? -20.120 -23.186 3.036 1.00 58.50 72 VAL A CA 1
ATOM 521 C C . VAL A 1 72 ? -19.000 -22.508 3.811 1.00 58.50 72 VAL A C 1
ATOM 523 O O . VAL A 1 72 ? -19.158 -21.391 4.309 1.00 58.50 72 VAL A O 1
ATOM 526 N N . ARG A 1 73 ? -17.873 -23.207 3.957 1.00 76.00 73 ARG A N 1
ATOM 527 C CA . ARG A 1 73 ? -16.669 -22.605 4.518 1.00 76.00 73 ARG A CA 1
ATOM 528 C C . ARG A 1 73 ? -16.170 -21.526 3.576 1.00 76.00 73 ARG A C 1
ATOM 530 O O . ARG A 1 73 ? -16.104 -21.697 2.358 1.00 76.00 73 ARG A O 1
ATOM 537 N N . ARG A 1 74 ? -15.851 -20.372 4.152 1.00 90.50 74 ARG A N 1
ATOM 538 C CA . ARG A 1 74 ? -15.248 -19.274 3.406 1.00 90.50 74 ARG A CA 1
ATOM 539 C C . ARG A 1 74 ? -13.875 -19.720 2.904 1.00 90.50 74 ARG A C 1
ATOM 541 O O . ARG A 1 74 ? -13.090 -20.259 3.675 1.00 90.50 74 ARG A O 1
ATOM 548 N N . VAL A 1 75 ? -13.574 -19.402 1.647 1.00 94.19 75 VAL A N 1
ATOM 549 C CA . VAL A 1 75 ? -12.254 -19.621 1.045 1.00 94.19 75 VAL A CA 1
ATOM 550 C C . VAL A 1 75 ? -11.504 -18.296 0.924 1.00 94.19 75 VAL A C 1
ATOM 552 O O . VAL A 1 75 ? -11.958 -17.376 0.233 1.00 94.19 75 VAL A O 1
ATOM 555 N N . PHE A 1 76 ? -10.333 -18.212 1.549 1.00 97.19 76 PHE A N 1
ATOM 556 C CA . PHE A 1 76 ? -9.353 -17.149 1.344 1.00 97.19 76 PHE A CA 1
ATOM 557 C C . PHE A 1 76 ? -8.314 -17.616 0.317 1.00 97.19 76 PHE A C 1
ATOM 559 O O . PHE A 1 76 ? -7.465 -18.451 0.612 1.00 97.19 76 PHE A O 1
ATOM 566 N N . ASP A 1 77 ? -8.414 -17.099 -0.905 1.00 97.12 77 ASP A N 1
ATOM 567 C CA . ASP A 1 77 ? -7.567 -17.481 -2.039 1.00 97.12 77 ASP A CA 1
ATOM 568 C C . ASP A 1 77 ? -6.615 -16.338 -2.365 1.00 97.12 77 ASP A C 1
ATOM 570 O O . ASP A 1 77 ? -7.035 -15.269 -2.819 1.00 97.12 77 ASP A O 1
ATOM 574 N N . VAL A 1 78 ? -5.322 -16.559 -2.139 1.00 97.38 78 VAL A N 1
ATOM 575 C CA . VAL A 1 78 ? -4.326 -15.510 -2.371 1.00 97.38 78 VAL A CA 1
ATOM 576 C C . VAL A 1 78 ? -3.959 -15.325 -3.844 1.00 97.38 78 VAL A C 1
ATOM 578 O O . VAL A 1 78 ? -3.254 -14.368 -4.174 1.00 97.38 78 VAL A O 1
ATOM 581 N N . PHE A 1 79 ? -4.433 -16.206 -4.725 1.00 96.94 79 PHE A N 1
ATOM 582 C CA . PHE A 1 79 ? -4.186 -16.178 -6.166 1.00 96.94 79 PHE A CA 1
ATOM 583 C C . PHE A 1 79 ? -5.343 -15.577 -6.965 1.00 96.94 79 PHE A C 1
ATOM 585 O O . PHE A 1 79 ? -5.177 -15.301 -8.155 1.00 96.94 79 PHE A O 1
ATOM 592 N N . PHE A 1 80 ? -6.493 -15.342 -6.332 1.00 96.19 80 PHE A N 1
ATOM 593 C CA . PHE A 1 80 ? -7.659 -14.791 -7.007 1.00 96.19 80 PHE A CA 1
ATOM 594 C C . PHE A 1 80 ? -7.383 -13.410 -7.609 1.00 96.19 80 PHE A C 1
ATOM 596 O O . PHE A 1 80 ? -6.940 -12.489 -6.919 1.00 96.19 80 PHE A O 1
ATOM 603 N N . ASP A 1 81 ? -7.701 -13.252 -8.896 1.00 95.50 81 ASP A N 1
ATOM 604 C CA . ASP A 1 81 ? -7.639 -11.962 -9.575 1.00 95.50 81 ASP A CA 1
ATOM 605 C C . ASP A 1 81 ? -8.947 -11.190 -9.380 1.00 95.50 81 ASP A C 1
ATOM 607 O O . ASP A 1 81 ? -9.950 -11.444 -10.055 1.00 95.50 81 ASP A O 1
ATOM 611 N N . TYR A 1 82 ? -8.931 -10.186 -8.505 1.00 95.44 82 TYR A N 1
ATOM 612 C CA . TYR A 1 82 ? -10.100 -9.360 -8.198 1.00 95.44 82 TYR A CA 1
ATOM 613 C C . TYR A 1 82 ? -10.654 -8.585 -9.397 1.00 95.44 82 TYR A C 1
ATOM 615 O O . TYR A 1 82 ? -11.810 -8.156 -9.369 1.00 95.44 82 TYR A O 1
ATOM 623 N N . LYS A 1 83 ? -9.888 -8.436 -10.488 1.00 91.19 83 LYS A N 1
ATOM 624 C CA . LYS A 1 83 ? -10.404 -7.868 -11.746 1.00 91.19 83 LYS A CA 1
ATOM 625 C C . LYS A 1 83 ? -11.488 -8.743 -12.379 1.00 91.19 83 LYS A C 1
ATOM 627 O O . LYS A 1 83 ? -12.312 -8.233 -13.138 1.00 91.19 83 LYS A O 1
ATOM 632 N N . THR A 1 84 ? -11.503 -10.038 -12.064 1.00 92.19 84 THR A N 1
ATOM 633 C CA . THR A 1 84 ? -12.443 -11.022 -12.619 1.00 92.19 84 THR A CA 1
ATOM 634 C C . THR A 1 84 ? -13.736 -11.154 -11.813 1.00 92.19 84 THR A C 1
ATOM 636 O O . THR A 1 84 ? -14.695 -11.738 -12.302 1.00 92.19 84 THR A O 1
ATOM 639 N N . ASP A 1 85 ? -13.816 -10.542 -10.626 1.00 90.69 85 ASP A N 1
ATOM 640 C CA . ASP A 1 85 ? -14.929 -10.703 -9.675 1.00 90.69 85 ASP A CA 1
ATOM 641 C C . ASP A 1 85 ? -16.268 -10.110 -10.178 1.00 90.69 85 ASP A C 1
ATOM 643 O O . ASP A 1 85 ? -17.358 -10.479 -9.743 1.00 90.69 85 ASP A O 1
ATOM 647 N N . ARG A 1 86 ? -16.220 -9.161 -11.125 1.00 84.44 86 ARG A N 1
ATOM 648 C CA . ARG A 1 86 ? -17.412 -8.535 -11.736 1.00 84.44 86 ARG A CA 1
ATOM 649 C C . ARG A 1 86 ? -17.280 -8.425 -13.261 1.00 84.44 86 ARG A C 1
ATOM 651 O O . ARG A 1 86 ? -17.183 -7.311 -13.785 1.00 84.44 86 ARG A O 1
ATOM 658 N N . PRO A 1 87 ? -17.351 -9.546 -13.999 1.00 69.00 87 PRO A N 1
ATOM 659 C CA . PRO A 1 87 ? -17.053 -9.570 -15.432 1.00 69.00 87 PRO A CA 1
ATOM 660 C C . PRO A 1 87 ? -18.114 -8.848 -16.281 1.00 69.00 87 PRO A C 1
ATOM 662 O O . PRO A 1 87 ? -17.812 -8.352 -17.360 1.00 69.00 87 PRO A O 1
ATOM 665 N N . ALA A 1 88 ? -19.352 -8.724 -15.785 1.00 69.75 88 ALA A N 1
ATOM 666 C CA . ALA A 1 88 ? -20.461 -8.099 -16.514 1.00 69.75 88 ALA A CA 1
ATOM 667 C C . ALA A 1 88 ? -20.381 -6.560 -16.616 1.00 69.75 88 ALA A C 1
ATOM 669 O O . ALA A 1 88 ? -21.206 -5.941 -17.288 1.00 69.75 88 ALA A O 1
ATOM 670 N N . ARG A 1 89 ? -19.432 -5.906 -15.932 1.00 73.19 89 ARG A N 1
ATOM 671 C CA . ARG A 1 89 ? -19.332 -4.441 -15.925 1.00 73.19 89 ARG A CA 1
ATOM 672 C C . ARG A 1 89 ? -18.414 -3.957 -17.043 1.00 73.19 89 ARG A C 1
ATOM 674 O O . ARG A 1 89 ? -17.306 -4.451 -17.210 1.00 73.19 89 ARG A O 1
ATOM 681 N N . SER A 1 90 ? -18.816 -2.913 -17.765 1.00 66.94 90 SER A N 1
ATOM 682 C CA . SER A 1 90 ? -17.919 -2.225 -18.696 1.00 66.94 90 SER A CA 1
ATOM 683 C C . SER A 1 90 ? -16.869 -1.441 -17.893 1.00 66.94 90 SER A C 1
ATOM 685 O O . SER A 1 90 ? -17.150 -0.329 -17.445 1.00 66.94 90 SER A O 1
ATOM 687 N N . ARG A 1 91 ? -15.674 -2.017 -17.702 1.00 73.75 91 ARG A N 1
ATOM 688 C CA . ARG A 1 91 ? -14.550 -1.478 -16.898 1.00 73.75 91 ARG A CA 1
ATOM 689 C C . ARG A 1 91 ? -14.782 -1.576 -15.378 1.00 73.75 91 ARG A C 1
ATOM 691 O O . ARG A 1 91 ? -15.007 -0.549 -14.729 1.00 73.75 91 ARG A O 1
ATOM 698 N N . PRO A 1 92 ? -14.772 -2.795 -14.806 1.00 81.94 92 PRO A N 1
ATOM 699 C CA . PRO A 1 92 ? -14.794 -2.951 -13.360 1.00 81.94 92 PRO A CA 1
ATOM 700 C C . PRO A 1 92 ? -13.521 -2.343 -12.763 1.00 81.94 92 PRO A C 1
ATOM 702 O O . PRO A 1 92 ? -12.430 -2.489 -13.310 1.00 81.94 92 PRO A O 1
ATOM 705 N N . ASP A 1 93 ? -13.687 -1.646 -11.649 1.00 89.12 93 ASP A N 1
ATOM 706 C CA . ASP A 1 93 ? -12.592 -1.191 -10.801 1.00 89.12 93 ASP A CA 1
ATOM 707 C C . ASP A 1 93 ? -12.605 -2.087 -9.563 1.00 89.12 93 ASP A C 1
ATOM 709 O O . ASP A 1 93 ? -13.565 -2.033 -8.797 1.00 89.12 93 ASP A O 1
ATOM 713 N N . ALA A 1 94 ? -11.610 -2.961 -9.407 1.00 92.50 94 ALA A N 1
ATOM 714 C CA . ALA A 1 94 ? -11.602 -3.985 -8.363 1.00 92.50 94 ALA A CA 1
ATOM 715 C C . ALA A 1 94 ? -11.714 -3.376 -6.955 1.00 92.50 94 ALA A C 1
ATOM 717 O O . ALA A 1 94 ? -12.571 -3.803 -6.181 1.00 92.50 94 ALA A O 1
ATOM 718 N N . ASP A 1 95 ? -10.960 -2.312 -6.669 1.00 92.56 95 ASP A N 1
ATOM 719 C CA . ASP A 1 95 ? -10.985 -1.580 -5.394 1.00 92.56 95 ASP A CA 1
ATOM 720 C C . ASP A 1 95 ? -12.375 -1.027 -5.061 1.00 92.56 95 ASP A C 1
ATOM 722 O O . ASP A 1 95 ? -12.791 -0.892 -3.901 1.00 92.56 95 ASP A O 1
ATOM 726 N N . ARG A 1 96 ? -13.151 -0.716 -6.102 1.00 90.06 96 ARG A N 1
ATOM 727 C CA . ARG A 1 96 ? -14.516 -0.222 -5.955 1.00 90.06 96 ARG A CA 1
ATOM 728 C C . ARG A 1 96 ? -15.557 -1.337 -5.917 1.00 90.06 96 ARG A C 1
ATOM 730 O O . ARG A 1 96 ? -16.501 -1.245 -5.120 1.00 90.06 96 ARG A O 1
ATOM 737 N N . ASP A 1 97 ? -15.411 -2.314 -6.803 1.00 89.88 97 ASP A N 1
ATOM 738 C CA . ASP A 1 97 ? -16.488 -3.147 -7.332 1.00 89.88 97 ASP A CA 1
ATOM 739 C C . ASP A 1 97 ? -16.372 -4.626 -6.936 1.00 89.88 97 ASP A C 1
ATOM 741 O O . ASP A 1 97 ? -17.388 -5.321 -7.008 1.00 89.88 97 ASP A O 1
ATOM 745 N N . SER A 1 98 ? -15.197 -5.103 -6.501 1.00 93.38 98 SER A N 1
ATOM 746 C CA . SER A 1 98 ? -14.992 -6.493 -6.072 1.00 93.38 98 SER A CA 1
ATOM 747 C C . SER A 1 98 ? -15.589 -6.730 -4.674 1.00 93.38 98 SER A C 1
ATOM 749 O O . SER A 1 98 ? -15.064 -6.213 -3.679 1.00 93.38 98 SER A O 1
ATOM 751 N N . PRO A 1 99 ? -16.704 -7.485 -4.543 1.00 92.44 99 PRO A N 1
ATOM 752 C CA . PRO A 1 99 ? -17.182 -7.927 -3.237 1.00 92.44 99 PRO A CA 1
ATOM 753 C C . PRO A 1 99 ? -16.169 -8.816 -2.510 1.00 92.44 99 PRO A C 1
ATOM 755 O O . PRO A 1 99 ? -16.083 -8.709 -1.286 1.00 92.44 99 PRO A O 1
ATOM 758 N N . ARG A 1 100 ? -15.399 -9.642 -3.235 1.00 94.94 100 ARG A N 1
ATOM 759 C CA . ARG A 1 100 ? -14.421 -10.549 -2.631 1.00 94.94 100 ARG A CA 1
ATOM 760 C C . ARG A 1 100 ? -13.264 -9.785 -1.993 1.00 94.94 100 ARG A C 1
ATOM 762 O O . ARG A 1 100 ? -13.038 -9.957 -0.801 1.00 94.94 100 ARG A O 1
ATOM 769 N N . LEU A 1 101 ? -12.656 -8.835 -2.711 1.00 97.00 101 LEU A N 1
ATOM 770 C CA . LEU A 1 101 ? -11.602 -7.965 -2.170 1.00 97.00 101 LEU A CA 1
ATOM 771 C C . LEU A 1 101 ? -12.069 -7.234 -0.909 1.00 97.00 101 LEU A C 1
ATOM 773 O O . LEU A 1 101 ? -11.338 -7.136 0.073 1.00 97.00 101 LEU A O 1
ATOM 777 N N . ARG A 1 102 ? -13.317 -6.746 -0.907 1.00 96.38 102 ARG A N 1
ATOM 778 C CA . ARG A 1 102 ? -13.888 -6.071 0.264 1.00 96.38 102 ARG A CA 1
ATOM 779 C C . ARG A 1 102 ? -14.058 -7.003 1.454 1.00 96.38 102 ARG A C 1
ATOM 781 O O . ARG A 1 102 ? -13.729 -6.603 2.566 1.00 96.38 102 ARG A O 1
ATOM 788 N N . SER A 1 103 ? -14.550 -8.216 1.222 1.00 95.69 103 SER A N 1
ATOM 789 C CA . SER A 1 103 ? -14.666 -9.228 2.272 1.00 95.69 103 SER A CA 1
ATOM 790 C C . SER A 1 103 ? -13.292 -9.623 2.817 1.00 95.69 103 SER A C 1
ATOM 792 O O . SER A 1 103 ? -13.123 -9.778 4.028 1.00 95.69 103 SER A O 1
ATOM 794 N N . ASP A 1 104 ? -12.287 -9.750 1.952 1.00 98.06 104 ASP A N 1
ATOM 795 C CA . ASP A 1 104 ? -10.919 -10.099 2.341 1.00 98.06 104 ASP A CA 1
ATOM 796 C C . ASP A 1 104 ? -10.222 -8.965 3.094 1.00 98.06 104 ASP A C 1
ATOM 798 O O . ASP A 1 104 ? -9.489 -9.225 4.044 1.00 98.06 104 ASP A O 1
ATOM 802 N N . HIS A 1 105 ? -10.520 -7.703 2.783 1.00 98.25 105 HIS A N 1
ATOM 803 C CA . HIS A 1 105 ? -10.095 -6.576 3.610 1.00 98.25 105 HIS A CA 1
ATOM 804 C C . HIS A 1 105 ? -10.781 -6.525 4.979 1.00 98.25 105 HIS A C 1
ATOM 806 O O . HIS A 1 105 ? -10.105 -6.256 5.966 1.00 98.25 105 HIS A O 1
ATOM 812 N N . GLU A 1 106 ? -12.084 -6.793 5.066 1.00 97.31 106 GLU A N 1
ATOM 813 C CA . GLU A 1 106 ? -12.790 -6.870 6.355 1.00 97.31 106 GLU A CA 1
ATOM 814 C C . GLU A 1 106 ? -12.204 -7.976 7.251 1.00 97.31 106 GLU A C 1
ATOM 816 O O . GLU A 1 106 ? -11.991 -7.755 8.440 1.00 97.31 106 GLU A O 1
ATOM 821 N N . LEU A 1 107 ? -11.849 -9.128 6.667 1.00 97.62 107 LEU A N 1
ATOM 822 C CA . LEU A 1 107 ? -11.154 -10.216 7.363 1.00 97.62 107 LEU A CA 1
ATOM 823 C C . LEU A 1 107 ? -9.752 -9.809 7.819 1.00 97.62 107 LEU A C 1
ATOM 825 O O . LEU A 1 107 ? -9.439 -9.863 9.004 1.00 97.62 107 LEU A O 1
ATOM 829 N N . LEU A 1 108 ? -8.897 -9.422 6.869 1.00 98.38 108 LEU A N 1
ATOM 830 C CA . LEU A 1 108 ? -7.480 -9.199 7.137 1.00 98.38 108 LEU A CA 1
ATOM 831 C C . LEU A 1 108 ? -7.250 -8.020 8.065 1.00 98.38 108 LEU A C 1
ATOM 833 O O . LEU A 1 108 ? -6.274 -8.032 8.798 1.00 98.38 108 LEU A O 1
ATOM 837 N N . TRP A 1 109 ? -8.102 -6.998 8.028 1.00 98.06 109 TRP A N 1
ATOM 838 C CA . TRP A 1 109 ? -7.918 -5.777 8.809 1.00 98.06 109 TRP A CA 1
ATOM 839 C C . TRP A 1 109 ? -8.798 -5.731 10.051 1.00 98.06 109 TRP A C 1
ATOM 841 O O . TRP A 1 109 ? -8.972 -4.660 10.618 1.00 98.06 109 TRP A O 1
ATOM 851 N N . THR A 1 110 ? -9.332 -6.871 10.488 1.00 97.69 110 THR A N 1
ATOM 852 C CA . THR A 1 110 ? -9.933 -7.001 11.815 1.00 97.69 110 THR A CA 1
ATOM 853 C C . THR A 1 110 ? -8.908 -7.611 12.765 1.00 97.69 110 THR A C 1
ATOM 855 O O . THR A 1 110 ? -8.714 -8.826 12.784 1.00 97.69 110 THR A O 1
ATOM 858 N N . LYS A 1 111 ? -8.199 -6.768 13.527 1.00 97.12 111 LYS A N 1
ATOM 859 C CA . LYS A 1 111 ? -7.146 -7.206 14.459 1.00 97.12 111 LYS A CA 1
ATOM 860 C C . LYS A 1 111 ? -7.153 -6.386 15.746 1.00 97.12 111 LYS A C 1
ATOM 862 O O . LYS A 1 111 ? -7.542 -5.219 15.771 1.00 97.12 111 LYS A O 1
ATOM 867 N N . LYS A 1 112 ? -6.648 -6.990 16.821 1.00 97.00 112 LYS A N 1
ATOM 868 C CA . LYS A 1 112 ? -6.301 -6.266 18.046 1.00 97.00 112 LYS A CA 1
ATOM 869 C C . LYS A 1 112 ? -4.933 -5.600 17.875 1.00 97.00 112 LYS A C 1
ATOM 871 O O . LYS A 1 112 ? -3.987 -6.276 17.482 1.00 97.00 112 LYS A O 1
ATOM 876 N N . LEU A 1 113 ? -4.865 -4.309 18.175 1.00 97.38 113 LEU A N 1
ATOM 877 C CA . LEU A 1 113 ? -3.644 -3.508 18.179 1.00 97.38 113 LEU A CA 1
ATOM 878 C C . LEU A 1 113 ? -2.917 -3.632 19.531 1.00 97.38 113 LEU A C 1
ATOM 880 O O . LEU A 1 113 ? -3.532 -4.011 20.535 1.00 97.38 113 LEU A O 1
ATOM 884 N N . ASN A 1 114 ? -1.633 -3.278 19.587 1.00 97.50 114 ASN A N 1
ATOM 885 C CA . ASN A 1 114 ? -0.805 -3.303 20.799 1.00 97.50 114 ASN A CA 1
ATOM 886 C C . ASN A 1 114 ? -1.354 -2.375 21.887 1.00 97.50 114 ASN A C 1
ATOM 888 O O . ASN A 1 114 ? -1.313 -2.711 23.071 1.00 97.50 114 ASN A O 1
ATOM 892 N N . SER A 1 115 ? -1.973 -1.263 21.481 1.00 95.12 115 SER A N 1
ATOM 893 C CA . SER A 1 115 ? -2.731 -0.362 22.362 1.00 95.12 115 SER A CA 1
ATOM 894 C C . SER A 1 115 ? -3.922 -1.039 23.061 1.00 95.12 115 SER A C 1
ATOM 896 O O . SER A 1 115 ? -4.509 -0.485 23.988 1.00 95.12 115 SER A O 1
ATOM 898 N N . GLY A 1 116 ? -4.307 -2.240 22.622 1.00 95.31 116 GLY A N 1
ATOM 899 C CA . GLY A 1 116 ? -5.466 -2.987 23.094 1.00 95.31 116 GLY A CA 1
ATOM 900 C C . GLY A 1 116 ? -6.745 -2.700 22.308 1.00 95.31 116 GLY A C 1
ATOM 901 O O . GLY A 1 116 ? -7.715 -3.446 22.462 1.00 95.31 116 GLY A O 1
ATOM 902 N N . VAL A 1 117 ? -6.739 -1.674 21.449 1.00 94.56 117 VAL A N 1
ATOM 903 C CA . VAL A 1 117 ? -7.853 -1.327 20.559 1.00 94.56 117 VAL A CA 1
ATOM 904 C C . VAL A 1 117 ? -8.141 -2.491 19.614 1.00 94.56 117 VAL A C 1
ATOM 906 O O . VAL A 1 117 ? -7.239 -3.035 18.983 1.00 94.56 117 VAL A O 1
ATOM 909 N N . HIS A 1 118 ? -9.410 -2.875 19.497 1.00 96.44 118 HIS A N 1
ATOM 910 C CA . HIS A 1 118 ? -9.846 -3.847 18.501 1.00 96.44 118 HIS A CA 1
ATOM 911 C C . HIS A 1 118 ? -10.293 -3.109 17.240 1.00 96.44 118 HIS A C 1
ATOM 913 O O . HIS A 1 118 ? -11.425 -2.634 17.151 1.00 96.44 118 HIS A O 1
ATOM 919 N N . PHE A 1 119 ? -9.384 -2.982 16.279 1.00 97.81 119 PHE A N 1
ATOM 920 C CA . PHE A 1 119 ? -9.678 -2.341 15.010 1.00 97.81 119 PHE A CA 1
ATOM 921 C C . PHE A 1 119 ? -10.430 -3.333 14.119 1.00 97.81 119 PHE A C 1
ATOM 923 O O . PHE A 1 119 ? -9.870 -4.346 13.713 1.00 97.81 119 PHE A O 1
ATOM 930 N N . ALA A 1 120 ? -11.713 -3.061 13.868 1.00 97.38 120 ALA A N 1
ATOM 931 C CA . ALA A 1 120 ? -12.637 -3.957 13.167 1.00 97.38 120 ALA A CA 1
ATOM 932 C C . ALA A 1 120 ? -13.495 -3.174 12.154 1.00 97.38 120 ALA A C 1
ATOM 934 O O . ALA A 1 120 ? -14.667 -2.880 12.415 1.00 97.38 120 ALA A O 1
ATOM 935 N N . PRO A 1 121 ? -12.911 -2.736 11.027 1.00 97.56 121 PRO A N 1
ATOM 936 C CA . PRO A 1 121 ? -13.619 -1.969 10.020 1.00 97.56 121 PRO A CA 1
ATOM 937 C C . PRO A 1 121 ? -14.580 -2.883 9.249 1.00 97.56 121 PRO A C 1
ATOM 939 O O . PRO A 1 121 ? -14.170 -3.894 8.689 1.00 97.56 121 PRO A O 1
ATOM 942 N N . THR A 1 122 ? -15.852 -2.502 9.167 1.00 96.69 122 THR A N 1
ATOM 943 C CA . THR A 1 122 ? -16.905 -3.332 8.560 1.00 96.69 122 THR A CA 1
ATOM 944 C C . THR A 1 122 ? -17.441 -2.740 7.266 1.00 96.69 122 THR A C 1
ATOM 946 O O . THR A 1 122 ? -17.444 -1.519 7.057 1.00 96.69 122 THR A O 1
ATOM 949 N N . ALA A 1 123 ? -17.914 -3.600 6.366 1.00 94.12 123 ALA A N 1
ATOM 950 C CA . ALA A 1 123 ? -18.558 -3.155 5.139 1.00 94.12 123 ALA A CA 1
ATOM 951 C C . ALA A 1 123 ? -19.985 -2.644 5.434 1.00 94.12 123 ALA A C 1
ATOM 953 O O . ALA A 1 123 ? -20.828 -3.400 5.919 1.00 94.12 123 ALA A O 1
ATOM 954 N N . PRO A 1 124 ? -20.335 -1.387 5.098 1.00 90.81 124 PRO A N 1
ATOM 955 C CA . PRO A 1 124 ? -21.699 -0.912 5.285 1.00 90.81 124 PRO A CA 1
ATOM 956 C C . PRO A 1 124 ? -22.659 -1.612 4.313 1.00 90.81 124 PRO A C 1
ATOM 958 O O . PRO A 1 124 ? -22.296 -1.941 3.176 1.00 90.81 124 PRO A O 1
ATOM 961 N N . SER A 1 125 ? -23.925 -1.736 4.723 1.00 85.00 125 SER A N 1
ATOM 962 C CA . SER A 1 125 ? -24.996 -2.359 3.925 1.00 85.00 125 SER A CA 1
ATOM 963 C C . SER A 1 125 ? -25.182 -1.718 2.545 1.00 85.00 125 SER A C 1
ATOM 965 O O . SER A 1 125 ? -25.475 -2.401 1.567 1.00 85.00 125 SER A O 1
ATOM 967 N N . ALA A 1 126 ? -24.962 -0.404 2.438 1.00 84.19 126 ALA A N 1
ATOM 968 C CA . ALA A 1 126 ? -24.985 0.324 1.176 1.00 84.19 126 ALA A CA 1
ATOM 969 C C . ALA A 1 126 ? -23.602 0.896 0.841 1.00 84.19 126 ALA A C 1
ATOM 971 O O . ALA A 1 126 ? -23.066 1.726 1.572 1.00 84.19 126 ALA A O 1
ATOM 972 N N . ARG A 1 127 ? -23.069 0.549 -0.337 1.00 76.56 127 ARG A N 1
ATOM 973 C CA . ARG A 1 127 ? -21.738 0.974 -0.816 1.00 76.56 127 ARG A CA 1
ATOM 974 C C . ARG A 1 127 ? -21.545 2.496 -0.895 1.00 76.56 127 ARG A C 1
ATOM 976 O O . ARG A 1 127 ? -20.427 2.983 -0.745 1.00 76.56 127 ARG A O 1
ATOM 983 N N . ARG A 1 128 ? -22.623 3.266 -1.100 1.00 82.81 128 ARG A N 1
ATOM 984 C CA . ARG A 1 128 ? -22.590 4.745 -1.076 1.00 82.81 128 ARG A CA 1
ATOM 985 C C . ARG A 1 128 ? -22.221 5.324 0.300 1.00 82.81 128 ARG A C 1
ATOM 987 O O . ARG A 1 128 ? -21.861 6.492 0.382 1.00 82.81 128 ARG A O 1
ATOM 994 N N . ASN A 1 129 ? -22.297 4.508 1.353 1.00 85.94 129 ASN A N 1
ATOM 995 C CA . ASN A 1 129 ? -21.993 4.890 2.731 1.00 85.94 129 ASN A CA 1
ATOM 996 C C . ASN A 1 129 ? -20.554 4.545 3.151 1.00 85.94 129 ASN A C 1
ATOM 998 O O . ASN A 1 129 ? -20.244 4.670 4.332 1.00 85.94 129 ASN A O 1
ATOM 1002 N N . GLY A 1 130 ? -19.706 4.086 2.224 1.00 88.69 130 GLY A N 1
ATOM 1003 C CA . GLY A 1 130 ? -18.309 3.741 2.490 1.00 88.69 130 GLY A CA 1
ATOM 1004 C C . GLY A 1 130 ? -17.873 2.444 1.817 1.00 88.69 130 GLY A C 1
ATOM 1005 O O . GLY A 1 130 ? -18.692 1.693 1.281 1.00 88.69 130 GLY A O 1
ATOM 1006 N N . TYR A 1 131 ? -16.563 2.199 1.808 1.00 96.00 131 TYR A N 1
ATOM 1007 C CA . TYR A 1 131 ? -16.019 0.892 1.441 1.00 96.00 131 TYR A CA 1
ATOM 1008 C C . TYR A 1 131 ? -15.910 0.011 2.687 1.00 96.00 131 TYR A C 1
ATOM 1010 O O . TYR A 1 131 ? -16.691 -0.932 2.788 1.00 96.00 131 TYR A O 1
ATOM 1018 N N . LEU A 1 132 ? -15.069 0.398 3.652 1.00 97.62 132 LEU A N 1
ATOM 1019 C CA . LEU A 1 132 ? -15.110 -0.088 5.033 1.00 97.62 132 LEU A CA 1
ATOM 1020 C C . LEU A 1 132 ? -15.214 1.087 6.015 1.00 97.62 132 LEU A C 1
ATOM 1022 O O . LEU A 1 132 ? -14.734 2.187 5.722 1.00 97.62 132 LEU A O 1
ATOM 1026 N N . ILE A 1 133 ? -15.852 0.851 7.161 1.00 97.69 133 ILE A N 1
ATOM 1027 C CA . ILE A 1 133 ? -16.077 1.837 8.220 1.00 97.69 133 ILE A CA 1
ATOM 1028 C C . ILE A 1 133 ? -15.616 1.264 9.557 1.00 97.69 133 ILE A C 1
ATOM 1030 O O . ILE A 1 133 ? -16.101 0.215 9.969 1.00 97.69 133 ILE A O 1
ATOM 1034 N N . TYR A 1 134 ? -14.740 1.982 10.250 1.00 97.38 134 TYR A N 1
ATOM 1035 C CA . TYR A 1 134 ? -14.424 1.725 11.653 1.00 97.38 134 TYR A CA 1
ATOM 1036 C C . TYR A 1 134 ? -15.130 2.768 12.516 1.00 97.38 134 TYR A C 1
ATOM 1038 O O . TYR A 1 134 ? -15.044 3.962 12.226 1.00 97.38 134 TYR A O 1
ATOM 1046 N N . THR A 1 135 ? -15.836 2.326 13.551 1.00 95.56 135 THR A N 1
ATOM 1047 C CA . THR A 1 135 ? -16.392 3.213 14.575 1.00 95.56 135 THR A CA 1
ATOM 1048 C C . THR A 1 135 ? -15.514 3.089 15.810 1.00 95.56 135 THR A C 1
ATOM 1050 O O . THR A 1 135 ? -15.356 1.984 16.326 1.00 95.56 135 THR A O 1
ATOM 1053 N N . ASP A 1 136 ? -14.909 4.192 16.242 1.00 93.19 136 ASP A N 1
ATOM 1054 C CA . ASP A 1 136 ? -14.065 4.187 17.437 1.00 93.19 136 ASP A CA 1
ATOM 1055 C C . ASP A 1 136 ? -14.891 4.272 18.732 1.00 93.19 136 ASP A C 1
ATOM 1057 O O . ASP A 1 136 ? -16.118 4.372 18.720 1.00 93.19 136 ASP A O 1
ATOM 1061 N N . THR A 1 137 ? -14.208 4.246 19.876 1.00 90.12 137 THR A N 1
ATOM 1062 C CA . THR A 1 137 ? -14.833 4.294 21.208 1.00 90.12 137 THR A CA 1
ATOM 1063 C C . THR A 1 137 ? -15.553 5.611 21.515 1.00 90.12 137 THR A C 1
ATOM 1065 O O . THR A 1 137 ? -16.304 5.674 22.485 1.00 90.12 137 THR A O 1
ATOM 1068 N N . SER A 1 138 ? -15.338 6.657 20.713 1.00 92.94 138 SER A N 1
ATOM 1069 C CA . SER A 1 138 ? -16.056 7.934 20.788 1.00 92.94 138 SER A CA 1
ATOM 1070 C C . SER A 1 138 ? -17.285 7.986 19.872 1.00 92.94 138 SER A C 1
ATOM 1072 O O . SER A 1 138 ? -17.909 9.039 19.749 1.00 92.94 138 SER A O 1
ATOM 1074 N N . GLU A 1 139 ? -17.636 6.864 19.231 1.00 94.19 139 GLU A N 1
ATOM 1075 C CA . GLU A 1 139 ? -18.676 6.741 18.200 1.00 94.19 139 GLU A CA 1
ATOM 1076 C C . GLU A 1 139 ? -18.356 7.501 16.897 1.00 94.19 139 GLU A C 1
ATOM 1078 O O . GLU A 1 139 ? -19.211 7.662 16.015 1.00 94.19 139 GLU A O 1
ATOM 1083 N N . ALA A 1 140 ? -17.110 7.957 16.725 1.00 94.12 140 ALA A N 1
ATOM 1084 C CA . ALA A 1 140 ? -16.691 8.605 15.494 1.00 94.12 140 ALA A CA 1
ATOM 1085 C C . ALA A 1 140 ? -16.467 7.562 14.391 1.00 94.12 140 ALA A C 1
ATOM 1087 O O . ALA A 1 140 ? -15.871 6.506 14.596 1.00 94.12 140 ALA A O 1
ATOM 1088 N N . ARG A 1 141 ? -16.964 7.872 13.187 1.00 95.06 141 ARG A N 1
ATOM 1089 C CA . ARG A 1 141 ? -16.924 6.972 12.028 1.00 95.06 141 ARG A CA 1
ATOM 1090 C C . ARG A 1 141 ? -15.786 7.335 11.083 1.00 95.06 141 ARG A C 1
ATOM 1092 O O . ARG A 1 141 ? -15.842 8.359 10.399 1.00 95.06 141 ARG A O 1
ATOM 1099 N N . HIS A 1 142 ? -14.831 6.428 10.954 1.00 96.12 142 HIS A N 1
ATOM 1100 C CA . HIS A 1 142 ? -13.653 6.541 10.100 1.00 96.12 142 HIS A CA 1
ATOM 1101 C C . HIS A 1 142 ? -13.821 5.695 8.844 1.00 96.12 142 HIS A C 1
ATOM 1103 O O . HIS A 1 142 ? -14.232 4.537 8.905 1.00 96.12 142 HIS A O 1
ATOM 1109 N N . TRP A 1 143 ? -13.551 6.287 7.683 1.00 96.31 143 TRP A N 1
ATOM 1110 C CA . TRP A 1 143 ? -13.764 5.644 6.388 1.00 96.31 143 TRP A CA 1
ATOM 1111 C C . TRP A 1 143 ? -12.442 5.151 5.822 1.00 96.31 143 TRP A C 1
ATOM 1113 O O . TRP A 1 143 ? -11.459 5.890 5.820 1.00 96.31 143 TRP A O 1
ATOM 1123 N N . TYR A 1 144 ? -12.458 3.949 5.253 1.00 97.38 144 TYR A N 1
ATOM 1124 C CA . TYR A 1 144 ? -11.296 3.337 4.620 1.00 97.38 144 TYR A CA 1
ATOM 1125 C C . TYR A 1 144 ? -11.647 2.879 3.214 1.00 97.38 144 TYR A C 1
ATOM 1127 O O . TYR A 1 144 ? -12.694 2.262 3.010 1.00 97.38 144 TYR A O 1
ATOM 1135 N N . GLY A 1 145 ? -10.792 3.199 2.247 1.00 96.19 145 GLY A N 1
ATOM 1136 C CA . GLY A 1 145 ? -10.875 2.725 0.866 1.00 96.19 145 GLY A CA 1
ATOM 1137 C C . GLY A 1 145 ? -9.787 1.699 0.578 1.00 96.19 145 GLY A C 1
ATOM 1138 O O . GLY A 1 145 ? -8.701 1.807 1.138 1.00 96.19 145 GLY A O 1
ATOM 1139 N N . SER A 1 146 ? -10.083 0.723 -0.278 1.00 96.31 146 SER A N 1
ATOM 1140 C CA . SER A 1 146 ? -9.065 -0.157 -0.859 1.00 96.31 146 SER A CA 1
ATOM 1141 C C . SER A 1 146 ? -8.283 0.586 -1.936 1.00 96.31 146 SER A C 1
ATOM 1143 O O . SER A 1 146 ? -8.846 1.474 -2.585 1.00 96.31 146 SER A O 1
ATOM 1145 N N . ASP A 1 147 ? -7.000 0.265 -2.063 1.00 94.00 147 ASP A N 1
ATOM 1146 C CA . ASP A 1 147 ? -6.220 0.615 -3.242 1.00 94.00 147 ASP A CA 1
ATOM 1147 C C . ASP A 1 147 ? -5.016 -0.320 -3.437 1.00 94.00 147 ASP A C 1
ATOM 1149 O O . ASP A 1 147 ? -4.493 -0.923 -2.485 1.00 94.00 147 ASP A O 1
ATOM 1153 N N . ALA A 1 148 ? -4.521 -0.395 -4.672 1.00 94.25 148 ALA A N 1
ATOM 1154 C CA . ALA A 1 148 ? -3.347 -1.183 -5.017 1.00 94.25 148 ALA A CA 1
ATOM 1155 C C . ALA A 1 148 ? -2.038 -0.535 -4.533 1.00 94.25 148 ALA A C 1
ATOM 1157 O O . ALA A 1 148 ? -1.674 0.555 -4.957 1.00 94.25 148 ALA A O 1
ATOM 1158 N N . ILE A 1 149 ? -1.227 -1.245 -3.751 1.00 94.06 149 ILE A N 1
ATOM 1159 C CA . ILE A 1 149 ? 0.100 -0.774 -3.301 1.00 94.06 149 ILE A CA 1
ATOM 1160 C C . ILE A 1 149 ? 1.212 -0.992 -4.335 1.00 94.06 149 ILE A C 1
ATOM 1162 O O . ILE A 1 149 ? 2.389 -0.798 -4.054 1.00 94.06 149 ILE A O 1
ATOM 1166 N N . THR A 1 150 ? 0.861 -1.420 -5.545 1.00 91.38 150 THR A N 1
ATOM 1167 C CA . THR A 1 150 ? 1.820 -1.669 -6.626 1.00 91.38 150 THR A CA 1
ATOM 1168 C C . THR A 1 150 ? 1.317 -1.062 -7.922 1.00 91.38 150 THR A C 1
ATOM 1170 O O . THR A 1 150 ? 0.115 -1.071 -8.178 1.00 91.38 150 THR A O 1
ATOM 1173 N N . SER A 1 151 ? 2.235 -0.596 -8.768 1.00 89.62 151 SER A N 1
ATOM 1174 C CA . SER A 1 151 ? 1.916 -0.105 -10.105 1.00 89.62 151 SER A CA 1
ATOM 1175 C C . SER A 1 151 ? 2.694 -0.899 -11.146 1.00 89.62 151 SER A C 1
ATOM 1177 O O . SER A 1 151 ? 3.903 -1.084 -11.052 1.00 89.62 151 SER A O 1
ATOM 1179 N N . SER A 1 152 ? 2.003 -1.392 -12.173 1.00 85.50 152 SER A N 1
ATOM 1180 C CA . SER A 1 152 ? 2.678 -1.943 -13.357 1.00 85.50 152 SER A CA 1
ATOM 1181 C C . SER A 1 152 ? 3.088 -0.851 -14.346 1.00 85.50 152 SER A C 1
ATOM 1183 O O . SER A 1 152 ? 3.813 -1.130 -15.297 1.00 85.50 152 SER A O 1
ATOM 1185 N N . TYR A 1 153 ? 2.589 0.377 -14.161 1.00 89.88 153 TYR A N 1
ATOM 1186 C CA . TYR A 1 153 ? 2.708 1.494 -15.099 1.00 89.88 153 TYR A CA 1
ATOM 1187 C C . TYR A 1 153 ? 2.210 1.209 -16.526 1.00 89.88 153 TYR A C 1
ATOM 1189 O O . TYR A 1 153 ? 2.470 1.993 -17.432 1.00 89.88 153 TYR A O 1
ATOM 1197 N N . THR A 1 154 ? 1.450 0.127 -16.742 1.00 84.88 154 THR A N 1
ATOM 1198 C CA . THR A 1 154 ? 1.077 -0.349 -18.088 1.00 84.88 154 THR A CA 1
ATOM 1199 C C . THR A 1 154 ? 0.388 0.723 -18.950 1.00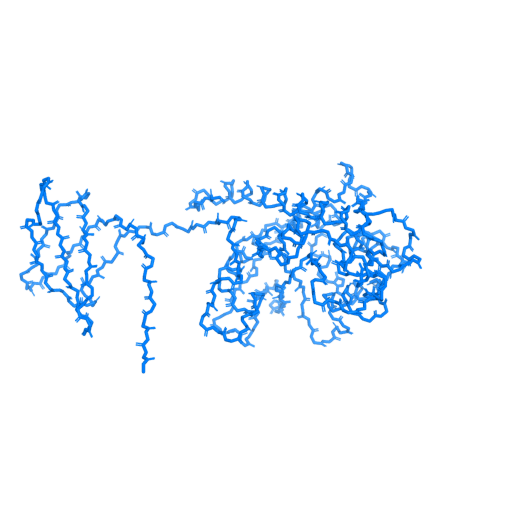 84.88 154 THR A C 1
ATOM 1201 O O . THR A 1 154 ? 0.566 0.750 -20.163 1.00 84.88 154 THR A O 1
ATOM 1204 N N . GLY A 1 155 ? -0.383 1.627 -18.337 1.00 79.69 155 GLY A N 1
ATOM 1205 C CA . GLY A 1 155 ? -1.078 2.721 -19.030 1.00 79.69 155 GLY A CA 1
ATOM 1206 C C . GLY A 1 155 ? -0.380 4.084 -18.972 1.00 79.69 155 GLY A C 1
ATOM 1207 O O . GLY A 1 155 ? -0.978 5.083 -19.369 1.00 79.69 155 GLY A O 1
ATOM 1208 N N . TRP A 1 156 ? 0.834 4.170 -18.426 1.00 83.94 156 TRP A N 1
ATOM 1209 C CA . TRP A 1 156 ? 1.500 5.451 -18.200 1.00 83.94 156 TRP A CA 1
ATOM 1210 C C . TRP A 1 156 ? 2.205 5.935 -19.466 1.00 83.94 156 TRP A C 1
ATOM 1212 O O . TRP A 1 156 ? 3.060 5.258 -20.027 1.00 83.94 156 TRP A O 1
ATOM 1222 N N . SER A 1 157 ? 1.881 7.158 -19.887 1.00 80.00 157 SER A N 1
ATOM 1223 C CA . SER A 1 157 ? 2.548 7.834 -21.006 1.00 80.00 157 SER A CA 1
ATOM 1224 C C . SER A 1 157 ? 3.586 8.868 -20.555 1.00 80.00 157 SER A C 1
ATOM 1226 O O . SER A 1 157 ? 4.230 9.505 -21.387 1.00 80.00 157 SER A O 1
ATOM 1228 N N . ARG A 1 158 ? 3.710 9.097 -19.241 1.00 80.56 158 ARG A N 1
ATOM 1229 C CA . ARG A 1 158 ? 4.689 10.000 -18.625 1.00 80.56 158 ARG A CA 1
ATOM 1230 C C . ARG A 1 158 ? 5.188 9.421 -17.298 1.00 80.56 158 ARG A C 1
ATOM 1232 O O . ARG A 1 158 ? 4.389 8.772 -16.635 1.00 80.56 158 ARG A O 1
ATOM 1239 N N . PRO A 1 159 ? 6.431 9.720 -16.877 1.00 87.50 159 PRO A N 1
ATOM 1240 C CA . PRO A 1 159 ? 7.449 10.468 -17.627 1.00 87.50 159 PRO A CA 1
ATOM 1241 C C . PRO A 1 159 ? 7.915 9.723 -18.891 1.00 87.50 159 PRO A C 1
ATOM 1243 O O . PRO A 1 159 ? 7.762 8.510 -18.996 1.00 87.50 159 PRO A O 1
ATOM 1246 N N . THR A 1 160 ? 8.449 10.455 -19.876 1.00 92.31 160 THR A N 1
ATOM 1247 C CA . THR A 1 160 ? 8.878 9.878 -21.167 1.00 92.31 160 THR A CA 1
ATOM 1248 C C . THR A 1 160 ? 9.934 8.786 -20.989 1.00 92.31 160 THR A C 1
ATOM 1250 O O . THR A 1 160 ? 9.943 7.824 -21.747 1.00 92.31 160 THR A O 1
ATOM 1253 N N . SER A 1 161 ? 10.787 8.904 -19.968 1.00 93.69 161 SER A N 1
ATOM 1254 C CA . SER A 1 161 ? 11.772 7.882 -19.605 1.00 93.69 161 SER A CA 1
ATOM 1255 C C . SER A 1 161 ? 11.115 6.551 -19.231 1.00 93.69 161 SER A C 1
ATOM 1257 O O . SER A 1 161 ? 11.470 5.527 -19.801 1.00 93.69 161 SER A O 1
ATOM 1259 N N . LEU A 1 162 ? 10.097 6.568 -18.363 1.00 94.38 162 LEU A N 1
ATOM 1260 C CA . LEU A 1 162 ? 9.322 5.376 -18.000 1.00 94.38 162 LEU A CA 1
ATOM 1261 C C . LEU A 1 162 ? 8.620 4.769 -19.222 1.00 94.38 162 LEU A C 1
ATOM 1263 O O . LEU A 1 162 ? 8.683 3.561 -19.439 1.00 94.38 162 LEU A O 1
ATOM 1267 N N . ALA A 1 163 ? 7.990 5.603 -20.052 1.00 93.94 163 ALA A N 1
ATOM 1268 C CA . ALA A 1 163 ? 7.369 5.137 -21.291 1.00 93.94 163 ALA A CA 1
ATOM 1269 C C . ALA A 1 163 ? 8.393 4.482 -22.240 1.00 93.94 163 ALA A C 1
ATOM 1271 O O . ALA A 1 163 ? 8.116 3.429 -22.811 1.00 93.94 163 ALA A O 1
ATOM 1272 N N . GLY A 1 164 ? 9.591 5.063 -22.371 1.00 95.56 164 GLY A N 1
ATOM 1273 C CA . GLY A 1 164 ? 10.695 4.494 -23.146 1.00 95.56 164 GLY A CA 1
ATOM 1274 C C . GLY A 1 164 ? 11.228 3.182 -22.562 1.00 95.56 164 GLY A C 1
ATOM 1275 O O . GLY A 1 164 ? 11.487 2.241 -23.311 1.00 95.56 164 GLY A O 1
ATOM 1276 N N . ALA A 1 165 ? 11.330 3.082 -21.233 1.00 95.81 165 ALA A N 1
ATOM 1277 C CA . ALA A 1 165 ? 11.725 1.861 -20.533 1.00 95.81 165 ALA A CA 1
ATOM 1278 C C . ALA A 1 165 ? 10.754 0.706 -20.819 1.00 95.81 165 ALA A C 1
ATOM 1280 O O . ALA A 1 165 ? 11.186 -0.373 -21.219 1.00 95.81 165 ALA A O 1
ATOM 1281 N N . ILE A 1 166 ? 9.446 0.959 -20.700 1.00 95.44 166 ILE A N 1
ATOM 1282 C CA . ILE A 1 166 ? 8.386 -0.018 -20.995 1.00 95.44 166 ILE A CA 1
ATOM 1283 C C . ILE A 1 166 ? 8.374 -0.396 -22.483 1.00 95.44 166 ILE A C 1
ATOM 1285 O O . ILE A 1 166 ? 8.187 -1.562 -22.831 1.00 95.44 166 ILE A O 1
ATOM 1289 N N . ALA A 1 167 ? 8.581 0.570 -23.382 1.00 95.50 167 ALA A N 1
ATOM 1290 C CA . ALA A 1 167 ? 8.641 0.313 -24.821 1.00 95.50 167 ALA A CA 1
ATOM 1291 C C . ALA A 1 167 ? 9.842 -0.560 -25.227 1.00 95.50 167 ALA A C 1
ATOM 1293 O O . ALA A 1 167 ? 9.784 -1.214 -26.264 1.00 95.50 167 ALA A O 1
ATOM 1294 N N . SER A 1 168 ? 10.897 -0.589 -24.408 1.00 96.56 168 SER A N 1
ATOM 1295 C CA . SER A 1 168 ? 12.122 -1.361 -24.651 1.00 96.56 168 SER A CA 1
ATOM 1296 C C . SER A 1 168 ? 12.067 -2.802 -24.118 1.00 96.56 168 SER A C 1
ATOM 1298 O O . SER A 1 168 ? 13.042 -3.540 -24.254 1.00 96.56 168 SER A O 1
ATOM 1300 N N . LEU A 1 169 ? 10.963 -3.210 -23.485 1.00 97.00 169 LEU A N 1
ATOM 1301 C CA . LEU A 1 169 ? 10.765 -4.584 -23.016 1.00 97.00 169 LEU A CA 1
ATOM 1302 C C . LEU A 1 169 ? 10.620 -5.561 -24.190 1.00 97.00 169 LEU A C 1
ATOM 1304 O O . LEU A 1 169 ? 9.968 -5.244 -25.189 1.00 97.00 169 LEU A O 1
ATOM 1308 N N . ASN A 1 170 ? 11.169 -6.766 -24.037 1.00 96.88 170 ASN A N 1
ATOM 1309 C CA . ASN A 1 170 ? 10.896 -7.872 -24.958 1.00 96.88 170 ASN A CA 1
ATOM 1310 C C . ASN A 1 170 ? 9.520 -8.513 -24.672 1.00 96.88 170 ASN A C 1
ATOM 1312 O O . ASN A 1 170 ? 8.835 -8.136 -23.721 1.00 96.88 170 ASN A O 1
ATOM 1316 N N . GLU A 1 171 ? 9.094 -9.470 -25.499 1.00 95.75 171 GLU A N 1
ATOM 1317 C CA . GLU A 1 171 ? 7.755 -10.068 -25.381 1.00 95.75 171 GLU A CA 1
ATOM 1318 C C . GLU A 1 171 ? 7.542 -10.823 -24.058 1.00 95.75 171 GLU A C 1
ATOM 1320 O O . GLU A 1 171 ? 6.509 -10.646 -23.410 1.00 95.75 171 GLU A O 1
ATOM 1325 N N . ASP A 1 172 ? 8.539 -11.585 -23.602 1.00 96.06 172 ASP A N 1
ATOM 1326 C CA . ASP A 1 172 ? 8.457 -12.341 -22.346 1.00 96.06 172 ASP A CA 1
ATOM 1327 C C . ASP A 1 172 ? 8.317 -11.400 -21.141 1.00 96.06 172 ASP A C 1
ATOM 1329 O O . ASP A 1 172 ? 7.477 -11.595 -20.260 1.00 96.06 172 ASP A O 1
ATOM 1333 N N . GLU A 1 173 ? 9.095 -10.317 -21.123 1.00 96.56 173 GLU A N 1
ATOM 1334 C CA . GLU A 1 173 ? 9.023 -9.284 -20.091 1.00 96.56 173 GLU A CA 1
ATOM 1335 C C . GLU A 1 173 ? 7.687 -8.545 -20.118 1.00 96.56 173 GLU A C 1
ATOM 1337 O O . GLU A 1 173 ? 7.112 -8.256 -19.067 1.00 96.56 173 GLU A O 1
ATOM 1342 N N . ARG A 1 174 ? 7.158 -8.253 -21.310 1.00 95.56 174 ARG A N 1
ATOM 1343 C CA . ARG A 1 174 ? 5.837 -7.636 -21.461 1.00 95.56 174 ARG A CA 1
ATOM 1344 C C . ARG A 1 174 ? 4.751 -8.534 -20.891 1.00 95.56 174 ARG A C 1
ATOM 1346 O O . ARG A 1 174 ? 3.951 -8.054 -20.090 1.00 95.56 174 ARG A O 1
ATOM 1353 N N . SER A 1 175 ? 4.752 -9.815 -21.256 1.00 93.94 175 SER A N 1
ATOM 1354 C CA . SER A 1 175 ? 3.785 -10.791 -20.750 1.00 93.94 175 SER A CA 1
ATOM 1355 C C . SER A 1 175 ? 3.882 -10.974 -19.236 1.00 93.94 175 SER A C 1
ATOM 1357 O O . SER A 1 175 ? 2.868 -11.217 -18.585 1.00 93.94 175 SER A O 1
ATOM 1359 N N . ARG A 1 176 ? 5.086 -10.879 -18.665 1.00 94.62 176 ARG A N 1
ATOM 1360 C CA . ARG A 1 176 ? 5.313 -11.063 -17.228 1.00 94.62 176 ARG A CA 1
ATOM 1361 C C . ARG A 1 176 ? 4.950 -9.831 -16.403 1.00 94.62 176 ARG A C 1
ATOM 1363 O O . ARG A 1 176 ? 4.379 -9.958 -15.321 1.00 94.62 176 ARG A O 1
ATOM 1370 N N . TYR A 1 177 ? 5.322 -8.639 -16.863 1.00 95.38 177 TYR A N 1
ATOM 1371 C CA . TYR A 1 177 ? 5.278 -7.438 -16.026 1.00 95.38 177 TYR A CA 1
ATOM 1372 C C . TYR A 1 177 ? 4.051 -6.568 -16.241 1.00 95.38 177 TYR A C 1
ATOM 1374 O O . TYR A 1 177 ? 3.652 -5.867 -15.300 1.00 95.38 177 TYR A O 1
ATOM 1382 N N . LEU A 1 178 ? 3.475 -6.589 -17.442 1.00 92.69 178 LEU A N 1
ATOM 1383 C CA . LEU A 1 178 ? 2.321 -5.772 -17.781 1.00 92.69 178 LEU A CA 1
ATOM 1384 C C . LEU A 1 178 ? 1.038 -6.497 -17.389 1.00 92.69 178 LEU A C 1
ATOM 1386 O O . LEU A 1 178 ? 0.895 -7.695 -17.594 1.00 92.69 178 LEU A O 1
ATOM 1390 N N . ASN A 1 179 ? 0.087 -5.744 -16.838 1.00 85.56 179 ASN A N 1
ATOM 1391 C CA . ASN A 1 179 ? -1.224 -6.257 -16.425 1.00 85.56 179 ASN A CA 1
ATOM 1392 C C . ASN A 1 179 ? -1.190 -7.532 -15.551 1.00 85.56 179 ASN A C 1
ATOM 1394 O O . ASN A 1 179 ? -1.950 -8.459 -15.833 1.00 85.56 179 ASN A O 1
ATOM 1398 N N . PRO A 1 180 ? -0.391 -7.587 -14.467 1.00 89.38 180 PRO A N 1
ATOM 1399 C CA . PRO A 1 180 ? -0.429 -8.740 -13.573 1.00 89.38 180 PRO A CA 1
ATOM 1400 C C . PRO A 1 180 ? -1.843 -8.930 -12.982 1.00 89.38 180 PRO A C 1
ATOM 1402 O O . PRO A 1 180 ? -2.596 -7.941 -12.866 1.00 89.38 180 PRO A O 1
ATOM 1405 N N . PRO A 1 181 ? -2.194 -10.161 -12.565 1.00 91.50 181 PRO A N 1
ATOM 1406 C CA . PRO A 1 181 ? -3.371 -10.410 -11.739 1.00 91.50 181 PRO A CA 1
ATOM 1407 C C . PRO A 1 181 ? -3.403 -9.457 -10.545 1.00 91.50 181 PRO A C 1
ATOM 1409 O O . PRO A 1 181 ? -2.356 -9.157 -9.962 1.00 91.50 181 PRO A O 1
ATOM 1412 N N . TYR A 1 182 ? -4.583 -8.952 -10.190 1.00 94.75 182 TYR A N 1
ATOM 1413 C CA . TYR A 1 182 ? -4.722 -8.134 -8.995 1.00 94.75 182 TYR A CA 1
ATOM 1414 C C . TYR A 1 182 ? -5.150 -9.002 -7.819 1.00 94.75 182 TYR A C 1
ATOM 1416 O O . TYR A 1 182 ? -6.332 -9.282 -7.651 1.00 94.75 182 TYR A O 1
ATOM 1424 N N . THR A 1 183 ? -4.170 -9.426 -7.025 1.00 97.06 183 THR A N 1
ATOM 1425 C CA . THR A 1 183 ? -4.372 -10.312 -5.874 1.00 97.06 183 THR A CA 1
ATOM 1426 C C . THR A 1 183 ? -4.264 -9.558 -4.549 1.00 97.06 183 THR A C 1
ATOM 1428 O O . THR A 1 183 ? -3.892 -8.381 -4.498 1.00 97.06 183 THR A O 1
ATOM 1431 N N . ILE A 1 184 ? -4.562 -10.241 -3.439 1.00 97.75 184 ILE A N 1
ATOM 1432 C CA . ILE A 1 184 ? -4.610 -9.613 -2.108 1.00 97.75 184 ILE A CA 1
ATOM 1433 C C . ILE A 1 184 ? -3.249 -9.091 -1.643 1.00 97.75 184 ILE A C 1
ATOM 1435 O O . ILE A 1 184 ? -3.171 -8.067 -0.960 1.00 97.75 184 ILE A O 1
ATOM 1439 N N . GLY A 1 185 ? -2.164 -9.730 -2.095 1.00 97.75 185 GLY A N 1
ATOM 1440 C CA . GLY A 1 185 ? -0.795 -9.284 -1.837 1.00 97.75 185 GLY A CA 1
ATOM 1441 C C . GLY A 1 185 ? -0.524 -7.867 -2.350 1.00 97.75 185 GLY A C 1
ATOM 1442 O O . GLY A 1 185 ? 0.276 -7.149 -1.752 1.00 97.75 185 GLY A O 1
ATOM 1443 N N . SER A 1 186 ? -1.250 -7.425 -3.380 1.00 97.00 186 SER A N 1
ATOM 1444 C CA . SER A 1 186 ? -1.135 -6.096 -3.985 1.00 97.00 186 SER A CA 1
ATOM 1445 C C . SER A 1 186 ? -2.094 -5.054 -3.409 1.00 97.00 186 SER A C 1
ATOM 1447 O O . SER A 1 186 ? -2.067 -3.924 -3.887 1.00 97.00 186 SER A O 1
ATOM 1449 N N . ALA A 1 187 ? -2.943 -5.384 -2.433 1.00 96.88 187 ALA A N 1
ATOM 1450 C CA . ALA A 1 187 ? -3.978 -4.481 -1.928 1.00 96.88 187 ALA A CA 1
ATOM 1451 C C . ALA A 1 187 ? -3.823 -4.176 -0.430 1.00 96.88 187 ALA A C 1
ATOM 1453 O O . ALA A 1 187 ? -3.411 -5.024 0.372 1.00 96.88 187 ALA A O 1
ATOM 1454 N N . MET A 1 188 ? -4.206 -2.967 -0.028 1.00 97.50 188 MET A N 1
ATOM 1455 C CA . MET A 1 188 ? -4.442 -2.620 1.375 1.00 97.50 188 MET A CA 1
ATOM 1456 C C . MET A 1 188 ? -5.518 -1.545 1.489 1.00 97.50 188 MET A C 1
ATOM 1458 O O . MET A 1 188 ? -5.972 -0.999 0.486 1.00 97.50 188 MET A O 1
ATOM 1462 N N . ILE A 1 189 ? -5.913 -1.235 2.721 1.00 97.94 189 ILE A N 1
ATOM 1463 C CA . ILE A 1 189 ? -6.824 -0.126 2.983 1.00 97.94 189 ILE A CA 1
ATOM 1464 C C . ILE A 1 189 ? -6.071 1.139 3.382 1.00 97.94 189 ILE A C 1
ATOM 1466 O O . ILE A 1 189 ? -5.051 1.085 4.065 1.00 97.94 189 ILE A O 1
ATOM 1470 N N . TRP A 1 190 ? -6.630 2.280 3.000 1.00 97.44 190 TRP A N 1
ATOM 1471 C CA . TRP A 1 190 ? -6.163 3.609 3.370 1.00 97.44 190 TRP A CA 1
ATOM 1472 C C . TRP A 1 190 ? -7.306 4.416 3.979 1.00 97.44 190 TRP A C 1
ATOM 1474 O O . TRP A 1 190 ? -8.438 4.309 3.495 1.00 97.44 190 TRP A O 1
ATOM 1484 N N . PRO A 1 191 ? -7.049 5.256 4.996 1.00 97.19 191 PRO A N 1
ATOM 1485 C CA . PRO A 1 191 ? -8.052 6.190 5.489 1.00 97.19 191 PRO A CA 1
ATOM 1486 C C . PRO A 1 191 ? -8.451 7.188 4.389 1.00 97.19 191 PRO A C 1
ATOM 1488 O O . PRO A 1 191 ? -7.628 7.645 3.591 1.00 97.19 191 PRO A O 1
ATOM 1491 N N . VAL A 1 192 ? -9.732 7.551 4.346 1.00 94.81 192 VAL A N 1
ATOM 1492 C CA . VAL A 1 192 ? -10.294 8.479 3.358 1.00 94.81 192 VAL A CA 1
ATOM 1493 C C . VAL A 1 192 ? -11.207 9.472 4.056 1.00 94.81 192 VAL A C 1
ATOM 1495 O O . VAL A 1 192 ? -12.283 9.114 4.523 1.00 94.81 192 VAL A O 1
ATOM 1498 N N . ARG A 1 193 ? -10.851 10.760 4.050 1.00 93.19 193 ARG A N 1
ATOM 1499 C CA . ARG A 1 193 ? -11.751 11.816 4.537 1.00 93.19 193 ARG A CA 1
ATOM 1500 C C . ARG A 1 193 ? -11.743 13.046 3.647 1.00 93.19 193 ARG A C 1
ATOM 1502 O O . ARG A 1 193 ? -10.740 13.412 3.049 1.00 93.19 193 ARG A O 1
ATOM 1509 N N . LYS A 1 194 ? -12.918 13.674 3.511 1.00 90.38 194 LYS A N 1
ATOM 1510 C CA . LYS A 1 194 ? -13.122 14.817 2.601 1.00 90.38 194 LYS A CA 1
ATOM 1511 C C . LYS A 1 194 ? -12.313 16.048 3.005 1.00 90.38 194 LYS A C 1
ATOM 1513 O O . LYS A 1 194 ? -11.875 16.764 2.114 1.00 90.38 194 LYS A O 1
ATOM 1518 N N . LYS A 1 195 ? -12.152 16.282 4.313 1.00 93.31 195 LYS A N 1
ATOM 1519 C CA . LYS A 1 195 ? -11.422 17.440 4.847 1.00 93.31 195 LYS A CA 1
ATOM 1520 C C . LYS A 1 195 ? -9.915 17.376 4.578 1.00 93.31 195 LYS A C 1
ATOM 1522 O O . LYS A 1 195 ? -9.314 18.417 4.364 1.00 93.31 195 LYS A O 1
ATOM 1527 N N . ASP A 1 196 ? -9.346 16.175 4.468 1.00 92.69 196 ASP A N 1
ATOM 1528 C CA . ASP A 1 196 ? -7.900 15.995 4.318 1.00 92.69 196 ASP A CA 1
ATOM 1529 C C . ASP A 1 196 ? -7.575 15.504 2.908 1.00 92.69 196 ASP A C 1
ATOM 1531 O O . ASP A 1 196 ? -7.371 14.315 2.646 1.00 92.69 196 ASP A O 1
ATOM 1535 N N . ARG A 1 197 ? -7.619 16.445 1.963 1.00 92.06 197 ARG A N 1
ATOM 1536 C CA . ARG A 1 197 ? -7.262 16.224 0.559 1.00 92.06 197 ARG A CA 1
ATOM 1537 C C . ARG A 1 197 ? -5.917 16.898 0.243 1.00 92.06 197 ARG A C 1
ATOM 1539 O O . ARG A 1 197 ? -5.692 18.002 0.728 1.00 92.06 197 ARG A O 1
ATOM 1546 N N . PRO A 1 198 ? -5.072 16.302 -0.620 1.00 94.19 198 PRO A N 1
ATOM 1547 C CA . PRO A 1 198 ? -5.258 15.005 -1.285 1.00 94.19 198 PRO A CA 1
ATOM 1548 C C . PRO A 1 198 ? -5.248 13.831 -0.290 1.00 94.19 198 PRO A C 1
ATOM 1550 O O . PRO A 1 198 ? -4.698 13.946 0.798 1.00 94.19 198 PRO A O 1
ATOM 1553 N N . THR A 1 199 ? -5.894 12.711 -0.639 1.00 95.00 199 THR A N 1
ATOM 1554 C CA . THR A 1 199 ? -5.772 11.491 0.181 1.00 95.00 199 THR A CA 1
ATOM 1555 C C . THR A 1 199 ? -4.347 10.950 0.065 1.00 95.00 199 THR A C 1
ATOM 1557 O O . THR A 1 199 ? -3.672 11.240 -0.926 1.00 95.00 199 THR A O 1
ATOM 1560 N N . ILE A 1 200 ? -3.913 10.118 1.019 1.00 95.88 200 ILE A N 1
ATOM 1561 C CA . ILE A 1 200 ? -2.604 9.440 0.956 1.00 95.88 200 ILE A CA 1
ATOM 1562 C C . ILE A 1 200 ? -2.432 8.750 -0.400 1.00 95.88 200 ILE A C 1
ATOM 1564 O O . ILE A 1 200 ? -1.433 8.971 -1.081 1.00 95.88 200 ILE A O 1
ATOM 1568 N N . ASN A 1 201 ? -3.461 8.014 -0.838 1.00 91.56 201 ASN A N 1
ATOM 1569 C CA . ASN A 1 201 ? -3.450 7.339 -2.128 1.00 91.56 201 ASN A CA 1
ATOM 1570 C C . ASN A 1 201 ? -3.236 8.301 -3.314 1.00 91.56 201 ASN A C 1
ATOM 1572 O O . ASN A 1 201 ? -2.373 8.095 -4.160 1.00 91.56 201 ASN A O 1
ATOM 1576 N N . THR A 1 202 ? -3.985 9.405 -3.370 1.00 93.00 202 THR A N 1
ATOM 1577 C CA . THR A 1 202 ? -3.787 10.387 -4.444 1.00 93.00 202 THR A CA 1
ATOM 1578 C C . THR A 1 202 ? -2.388 11.003 -4.392 1.00 93.00 202 THR A C 1
ATOM 1580 O O . THR A 1 202 ? -1.785 11.219 -5.437 1.00 93.00 202 THR A O 1
ATOM 1583 N N . ALA A 1 203 ? -1.859 11.279 -3.201 1.00 96.19 203 ALA A N 1
ATOM 1584 C CA . ALA A 1 203 ? -0.572 11.943 -3.038 1.00 96.19 203 ALA A CA 1
ATOM 1585 C C . ALA A 1 203 ? 0.630 11.067 -3.429 1.00 96.19 203 ALA A C 1
ATOM 1587 O O . ALA A 1 203 ? 1.612 11.600 -3.940 1.00 96.19 203 ALA A O 1
ATOM 1588 N N . ARG A 1 204 ? 0.570 9.744 -3.229 1.00 95.06 204 ARG A N 1
ATOM 1589 C CA . ARG A 1 204 ? 1.657 8.825 -3.627 1.00 95.06 204 ARG A CA 1
ATOM 1590 C C . ARG A 1 204 ? 1.744 8.586 -5.142 1.00 95.06 204 ARG A C 1
ATOM 1592 O O . ARG A 1 204 ? 2.834 8.295 -5.631 1.00 95.06 204 ARG A O 1
ATOM 1599 N N . GLY A 1 205 ? 0.643 8.758 -5.879 1.00 91.56 205 GLY A N 1
ATOM 1600 C CA . GLY A 1 205 ? 0.586 8.502 -7.327 1.00 91.56 205 GLY A CA 1
ATOM 1601 C C . GLY A 1 205 ? 0.500 9.749 -8.203 1.00 91.56 205 GLY A C 1
ATOM 1602 O O . GLY A 1 205 ? 0.930 9.737 -9.356 1.00 91.56 205 GLY A O 1
ATOM 1603 N N . PHE A 1 206 ? -0.018 10.860 -7.670 1.00 91.12 206 PHE A N 1
ATOM 1604 C CA . PHE A 1 206 ? -0.294 12.077 -8.434 1.00 91.12 206 PHE A CA 1
ATOM 1605 C C . PHE A 1 206 ? 0.282 13.343 -7.786 1.00 91.12 206 PHE A C 1
ATOM 1607 O O . PHE A 1 206 ? 0.519 13.429 -6.583 1.00 91.12 206 PHE A O 1
ATOM 1614 N N . GLY A 1 207 ? 0.476 14.376 -8.610 1.00 91.94 207 GLY A N 1
ATOM 1615 C CA . GLY A 1 207 ? 0.985 15.677 -8.165 1.00 91.94 207 GLY A CA 1
ATOM 1616 C C . GLY A 1 207 ? 2.495 15.690 -7.879 1.00 91.94 207 GLY A C 1
ATOM 1617 O O . GLY A 1 207 ? 3.212 14.806 -8.345 1.00 91.94 207 GLY A O 1
ATOM 1618 N N . PRO A 1 208 ? 3.004 16.718 -7.171 1.00 93.69 208 PRO A N 1
ATOM 1619 C CA . PRO A 1 208 ? 4.429 16.853 -6.858 1.00 93.69 208 PRO A CA 1
ATOM 1620 C C . PRO A 1 208 ? 4.981 15.672 -6.055 1.00 93.69 208 PRO A C 1
ATOM 1622 O O . PRO A 1 208 ? 5.966 15.073 -6.477 1.00 93.69 208 PRO A O 1
ATOM 1625 N N . SER A 1 209 ? 4.300 15.276 -4.974 1.00 96.12 209 SER A N 1
ATOM 1626 C CA . SER A 1 209 ? 4.672 14.107 -4.169 1.00 96.12 209 SER A CA 1
ATOM 1627 C C . SER A 1 209 ? 4.647 12.826 -5.003 1.00 96.12 209 SER A C 1
ATOM 1629 O O . SER A 1 209 ? 5.615 12.070 -5.004 1.00 96.12 209 SER A O 1
ATOM 1631 N N . GLY A 1 210 ? 3.603 12.633 -5.815 1.00 94.81 210 GLY A N 1
ATOM 1632 C CA . GLY A 1 210 ? 3.478 11.455 -6.666 1.00 94.81 210 GLY A CA 1
ATOM 1633 C C . GLY A 1 210 ? 4.566 11.332 -7.731 1.00 94.81 210 GLY A C 1
ATOM 1634 O O . GLY A 1 210 ? 4.880 10.227 -8.150 1.00 94.81 210 GLY A O 1
ATOM 1635 N N . ARG A 1 211 ? 5.217 12.428 -8.141 1.00 94.62 211 ARG A N 1
ATOM 1636 C CA . ARG A 1 211 ? 6.390 12.350 -9.031 1.00 94.62 211 ARG A CA 1
ATOM 1637 C C . ARG A 1 211 ? 7.610 11.758 -8.330 1.00 94.62 211 ARG A C 1
ATOM 1639 O O . ARG A 1 211 ? 8.377 11.057 -8.988 1.00 94.62 211 ARG A O 1
ATOM 1646 N N . LEU A 1 212 ? 7.782 12.044 -7.040 1.00 97.19 212 LEU A N 1
ATOM 1647 C CA . LEU A 1 212 ? 8.898 11.559 -6.221 1.00 97.19 212 LEU A CA 1
ATOM 1648 C C . LEU A 1 212 ? 8.658 10.131 -5.720 1.00 97.19 212 LEU A C 1
ATOM 1650 O O . LEU A 1 212 ? 9.596 9.352 -5.637 1.00 97.19 212 LEU A O 1
ATOM 1654 N N . ILE A 1 213 ? 7.404 9.760 -5.454 1.00 96.62 213 ILE A N 1
ATOM 1655 C CA . ILE A 1 213 ? 7.041 8.421 -4.963 1.00 96.62 213 ILE A CA 1
ATOM 1656 C C . ILE A 1 213 ? 6.726 7.448 -6.106 1.00 96.62 213 ILE A C 1
ATOM 1658 O O . ILE A 1 213 ? 7.115 6.281 -6.069 1.00 96.62 213 ILE A O 1
ATOM 1662 N N . GLY A 1 214 ? 6.027 7.915 -7.139 1.00 94.62 214 GLY A N 1
ATOM 1663 C CA . GLY A 1 214 ? 5.663 7.125 -8.311 1.00 94.62 214 GLY A CA 1
ATOM 1664 C C . GLY A 1 214 ? 4.795 5.911 -7.988 1.00 94.62 214 GLY A C 1
ATOM 1665 O O . GLY A 1 214 ? 4.977 4.886 -8.624 1.00 94.62 214 GLY A O 1
ATOM 1666 N N . ASP A 1 215 ? 3.906 5.964 -6.996 1.00 94.06 215 ASP A N 1
ATOM 1667 C CA . ASP A 1 215 ? 3.136 4.801 -6.512 1.00 94.06 215 ASP A CA 1
ATOM 1668 C C . ASP A 1 215 ? 3.973 3.622 -5.983 1.00 94.06 215 ASP A C 1
ATOM 1670 O O . ASP A 1 215 ? 3.444 2.527 -5.771 1.00 94.06 215 ASP A O 1
ATOM 1674 N N . ARG A 1 216 ? 5.272 3.808 -5.718 1.00 96.56 216 ARG A N 1
ATOM 1675 C CA . ARG A 1 216 ? 6.092 2.740 -5.147 1.00 96.56 216 ARG A CA 1
ATOM 1676 C C . ARG A 1 216 ? 5.866 2.606 -3.644 1.00 96.56 216 ARG A C 1
ATOM 1678 O O . ARG A 1 216 ? 5.980 3.579 -2.891 1.00 96.56 216 ARG A O 1
ATOM 1685 N N . MET A 1 217 ? 5.567 1.384 -3.202 1.00 97.81 217 MET A N 1
ATOM 1686 C CA . MET A 1 217 ? 5.309 1.113 -1.786 1.00 97.81 217 MET A CA 1
ATOM 1687 C C . MET A 1 217 ? 6.551 1.276 -0.909 1.00 97.81 217 MET A C 1
ATOM 1689 O O . MET A 1 217 ? 6.407 1.743 0.208 1.00 97.81 217 MET A O 1
ATOM 1693 N N . ASP A 1 218 ? 7.753 0.954 -1.392 1.00 98.50 218 ASP A N 1
ATOM 1694 C CA . ASP A 1 218 ? 8.999 1.151 -0.634 1.00 98.50 218 ASP A CA 1
ATOM 1695 C C . ASP A 1 218 ? 9.238 2.640 -0.321 1.00 98.50 218 ASP A C 1
ATOM 1697 O O . ASP A 1 218 ? 9.444 3.014 0.829 1.00 98.50 218 ASP A O 1
ATOM 1701 N N . LEU A 1 219 ? 9.084 3.522 -1.310 1.00 98.69 219 LEU A N 1
ATOM 1702 C CA . LEU A 1 219 ? 9.187 4.972 -1.108 1.00 98.69 219 LEU A CA 1
ATOM 1703 C C . LEU A 1 219 ? 8.051 5.523 -0.231 1.00 98.69 219 LEU A C 1
ATOM 1705 O O . LEU A 1 219 ? 8.283 6.381 0.618 1.00 98.69 219 LEU A O 1
ATOM 1709 N N . THR A 1 220 ? 6.829 5.003 -0.393 1.00 98.62 220 THR A N 1
ATOM 1710 C CA . THR A 1 220 ? 5.689 5.348 0.477 1.00 98.62 220 THR A CA 1
ATOM 1711 C C . THR A 1 220 ? 5.950 4.919 1.925 1.00 98.62 220 THR A C 1
ATOM 1713 O O . THR A 1 220 ? 5.644 5.663 2.855 1.00 98.62 220 THR A O 1
ATOM 1716 N N . LEU A 1 221 ? 6.532 3.734 2.127 1.00 98.75 221 LEU A N 1
ATOM 1717 C CA . LEU A 1 221 ? 6.842 3.190 3.444 1.00 98.75 221 LEU A CA 1
ATOM 1718 C C . LEU A 1 221 ? 7.960 3.978 4.127 1.00 98.75 221 LEU A C 1
ATOM 1720 O O . LEU A 1 221 ? 7.867 4.216 5.325 1.00 98.75 221 LEU A O 1
ATOM 1724 N N . GLU A 1 222 ? 8.957 4.458 3.380 1.00 98.81 222 GLU A N 1
ATOM 1725 C CA . GLU A 1 222 ? 9.985 5.356 3.921 1.00 98.81 222 GLU A CA 1
ATOM 1726 C C . GLU A 1 222 ? 9.379 6.687 4.388 1.00 98.81 222 GLU A C 1
ATOM 1728 O O . GLU A 1 222 ? 9.727 7.177 5.462 1.00 98.81 222 GLU A O 1
ATOM 1733 N N . CYS A 1 223 ? 8.405 7.244 3.659 1.00 98.81 223 CYS A N 1
ATOM 1734 C CA . CYS A 1 223 ? 7.665 8.410 4.145 1.00 98.81 223 CYS A CA 1
ATOM 1735 C C . CYS A 1 223 ? 6.930 8.130 5.466 1.00 98.81 223 CYS A C 1
ATOM 1737 O O . CYS A 1 223 ? 6.896 9.000 6.336 1.00 98.81 223 CYS A O 1
ATOM 1739 N N . ILE A 1 224 ? 6.340 6.940 5.611 1.00 98.75 224 ILE A N 1
ATOM 1740 C CA . ILE A 1 224 ? 5.637 6.519 6.832 1.00 98.75 224 ILE A CA 1
ATOM 1741 C C . ILE A 1 224 ? 6.631 6.294 7.980 1.00 98.75 224 ILE A C 1
ATOM 1743 O O . ILE A 1 224 ? 6.378 6.752 9.092 1.00 98.75 224 ILE A O 1
ATOM 1747 N N . ARG A 1 225 ? 7.790 5.674 7.724 1.00 98.75 225 ARG A N 1
ATOM 1748 C CA . ARG A 1 225 ? 8.867 5.522 8.713 1.00 98.75 225 ARG A CA 1
ATOM 1749 C C . ARG A 1 225 ? 9.301 6.884 9.257 1.00 98.75 225 ARG A C 1
ATOM 1751 O O . ARG A 1 225 ? 9.292 7.087 10.467 1.00 98.75 225 ARG A O 1
ATOM 1758 N N . ARG A 1 226 ? 9.592 7.836 8.361 1.00 98.56 226 ARG A N 1
ATOM 1759 C CA . ARG A 1 226 ? 9.944 9.223 8.715 1.00 98.56 226 ARG A CA 1
ATOM 1760 C C . ARG A 1 226 ? 8.865 9.907 9.549 1.00 98.56 226 ARG A C 1
ATOM 1762 O O . ARG A 1 226 ? 9.199 10.585 10.515 1.00 98.56 226 ARG A O 1
ATOM 1769 N N . HIS A 1 227 ? 7.588 9.686 9.226 1.00 98.50 227 HIS A N 1
ATOM 1770 C CA . HIS A 1 227 ? 6.469 10.214 10.009 1.00 98.50 227 HIS A CA 1
ATOM 1771 C C . HIS A 1 227 ? 6.506 9.727 11.467 1.00 98.50 227 HIS A C 1
ATOM 1773 O O . HIS A 1 227 ? 6.450 10.554 12.374 1.00 98.50 227 HIS A O 1
ATOM 1779 N N . TYR A 1 228 ? 6.695 8.424 11.703 1.00 98.50 228 TYR A N 1
ATOM 1780 C CA . TYR A 1 228 ? 6.836 7.880 13.062 1.00 98.50 228 TYR A CA 1
ATOM 1781 C C . TYR A 1 228 ? 8.104 8.360 13.782 1.00 98.50 228 TYR A C 1
ATOM 1783 O O . TYR A 1 228 ? 8.104 8.488 15.003 1.00 98.50 228 TYR A O 1
ATOM 1791 N N . SER A 1 229 ? 9.176 8.659 13.046 1.00 97.88 229 SER A N 1
ATOM 1792 C CA . SER A 1 229 ? 10.406 9.245 13.597 1.00 97.88 229 SER A CA 1
ATOM 1793 C C . SER A 1 229 ? 10.329 10.767 13.808 1.00 97.88 229 SER A C 1
ATOM 1795 O O . SER A 1 229 ? 11.286 11.360 14.302 1.00 97.88 229 SER A O 1
ATOM 1797 N N . GLY A 1 230 ? 9.216 11.419 13.448 1.00 97.19 230 GLY A N 1
ATOM 1798 C CA . GLY A 1 230 ? 9.045 12.874 13.542 1.00 97.19 230 GLY A CA 1
ATOM 1799 C C . GLY A 1 230 ? 9.826 13.680 12.495 1.00 97.19 230 GLY A C 1
ATOM 1800 O O . GLY A 1 230 ? 9.867 14.912 12.565 1.00 97.19 230 GLY A O 1
ATOM 1801 N N . GLU A 1 231 ? 10.429 13.013 11.510 1.00 96.19 231 GLU A N 1
ATOM 1802 C CA . GLU A 1 231 ? 11.204 13.629 10.436 1.00 96.19 231 GLU A CA 1
ATOM 1803 C C . GLU A 1 231 ? 10.267 14.339 9.440 1.00 96.19 231 GLU A C 1
ATOM 1805 O O . GLU A 1 231 ? 9.330 13.746 8.905 1.00 96.19 231 GLU A O 1
ATOM 1810 N N . GLN A 1 232 ? 10.521 15.624 9.171 1.00 90.00 232 GLN A N 1
ATOM 1811 C CA . GLN A 1 232 ? 9.661 16.447 8.303 1.00 90.00 232 GLN A CA 1
ATOM 1812 C C . GLN A 1 232 ? 10.086 16.444 6.828 1.00 90.00 232 GLN A C 1
ATOM 1814 O O . GLN A 1 232 ? 9.296 16.817 5.961 1.00 90.00 232 GLN A O 1
ATOM 1819 N N . ASP A 1 233 ? 11.317 16.023 6.526 1.00 94.25 233 ASP A N 1
ATOM 1820 C CA . ASP A 1 233 ? 11.832 15.957 5.156 1.00 94.25 233 ASP A CA 1
ATOM 1821 C C . ASP A 1 233 ? 11.308 14.696 4.453 1.00 94.25 233 ASP A C 1
ATOM 1823 O O . ASP A 1 233 ? 11.923 13.630 4.475 1.00 94.25 233 ASP A O 1
ATOM 1827 N N . SER A 1 234 ? 10.089 14.779 3.919 1.00 96.69 234 SER A N 1
ATOM 1828 C CA . SER A 1 234 ? 9.408 13.667 3.254 1.00 96.69 234 SER A CA 1
ATOM 1829 C C . SER A 1 234 ? 8.360 14.186 2.262 1.00 96.69 234 SER A C 1
ATOM 1831 O O . SER A 1 234 ? 7.547 15.042 2.632 1.00 96.69 234 SER A O 1
ATOM 1833 N N . PRO A 1 235 ? 8.277 13.641 1.030 1.00 97.88 235 PRO A N 1
ATOM 1834 C CA . PRO A 1 235 ? 7.282 14.063 0.039 1.00 97.88 235 PRO A CA 1
ATOM 1835 C C . PRO A 1 235 ? 5.828 13.948 0.504 1.00 97.88 235 PRO A C 1
ATOM 1837 O O . PRO A 1 235 ? 4.958 14.632 -0.038 1.00 97.88 235 PRO A O 1
ATOM 1840 N N . LEU A 1 236 ? 5.547 13.080 1.481 1.00 98.12 236 LEU A N 1
ATOM 1841 C CA . LEU A 1 236 ? 4.208 12.885 2.035 1.00 98.12 236 LEU A CA 1
ATOM 1842 C C . LEU A 1 236 ? 4.023 13.512 3.424 1.00 98.12 236 LEU A C 1
ATOM 1844 O O . LEU A 1 236 ? 2.931 13.375 3.964 1.00 98.12 236 LEU A O 1
ATOM 1848 N N . ALA A 1 237 ? 5.008 14.227 3.988 1.00 97.88 237 ALA A N 1
ATOM 1849 C CA . ALA A 1 237 ? 4.962 14.739 5.368 1.00 97.88 237 ALA A CA 1
ATOM 1850 C C . ALA A 1 237 ? 3.643 15.456 5.706 1.00 97.88 237 ALA A C 1
ATOM 1852 O O . ALA A 1 237 ? 2.956 15.085 6.655 1.00 97.88 237 ALA A O 1
ATOM 1853 N N . GLY A 1 238 ? 3.236 16.424 4.877 1.00 96.88 238 GLY A N 1
ATOM 1854 C CA . GLY A 1 238 ? 1.994 17.173 5.093 1.00 96.88 238 GLY A CA 1
ATOM 1855 C C . GLY A 1 238 ? 0.728 16.314 4.990 1.00 96.88 238 GLY A C 1
ATOM 1856 O O . GLY A 1 238 ? -0.209 16.506 5.760 1.00 96.88 238 GLY A O 1
ATOM 1857 N N . VAL A 1 239 ? 0.699 15.340 4.074 1.00 97.12 239 VAL A N 1
ATOM 1858 C CA . VAL A 1 239 ? -0.462 14.450 3.902 1.00 97.12 239 VAL A CA 1
ATOM 1859 C C . VAL A 1 239 ? -0.530 13.433 5.036 1.00 97.12 239 VAL A C 1
ATOM 1861 O O . VAL A 1 239 ? -1.601 13.237 5.591 1.00 97.12 239 VAL A O 1
ATOM 1864 N N . LEU A 1 240 ? 0.588 12.828 5.436 1.00 98.19 240 LEU A N 1
ATOM 1865 C CA . LEU A 1 240 ? 0.621 11.916 6.582 1.00 98.19 240 LEU A CA 1
ATOM 1866 C C . LEU A 1 240 ? 0.271 12.652 7.879 1.00 98.19 240 LEU A C 1
ATOM 1868 O O . LEU A 1 240 ? -0.529 12.144 8.652 1.00 98.19 240 LEU A O 1
ATOM 1872 N N . GLY A 1 241 ? 0.753 13.886 8.062 1.00 97.50 241 GLY A N 1
ATOM 1873 C CA . GLY A 1 241 ? 0.380 14.743 9.191 1.00 97.50 241 GLY A CA 1
ATOM 1874 C C . GLY A 1 241 ? -1.117 15.060 9.244 1.00 97.50 241 GLY A C 1
ATOM 1875 O O . GLY A 1 241 ? -1.725 14.991 10.307 1.00 97.50 241 GLY A O 1
ATOM 1876 N N . ALA A 1 242 ? -1.756 15.316 8.097 1.00 97.25 242 ALA A N 1
ATOM 1877 C CA . ALA A 1 242 ? -3.210 15.477 8.042 1.00 97.25 242 ALA A CA 1
ATOM 1878 C C . ALA A 1 242 ? -3.962 14.186 8.404 1.00 97.25 242 ALA A C 1
ATOM 1880 O O . ALA A 1 242 ? -5.137 14.246 8.748 1.00 97.25 242 ALA A O 1
ATOM 1881 N N . TYR A 1 243 ? -3.311 13.022 8.312 1.00 97.44 243 TYR A N 1
ATOM 1882 C CA . TYR A 1 243 ? -3.837 11.715 8.701 1.00 97.44 243 TYR A CA 1
ATOM 1883 C C . TYR A 1 243 ? -3.176 11.130 9.966 1.00 97.44 243 TYR A C 1
ATOM 1885 O O . TYR A 1 243 ? -3.234 9.917 10.154 1.00 97.44 243 TYR A O 1
ATOM 1893 N N . ALA A 1 244 ? -2.579 11.964 10.827 1.00 97.00 244 ALA A N 1
ATOM 1894 C CA . ALA A 1 244 ? -1.846 11.514 12.015 1.00 97.00 244 ALA A CA 1
ATOM 1895 C C . ALA A 1 244 ? -2.691 10.630 12.949 1.00 97.00 244 ALA A C 1
ATOM 1897 O O . ALA A 1 244 ? -2.206 9.603 13.407 1.00 97.00 244 ALA A O 1
ATOM 1898 N N . ASP A 1 245 ? -3.977 10.949 13.119 1.00 95.88 245 ASP A N 1
ATOM 1899 C CA . ASP A 1 245 ? -4.947 10.162 13.896 1.00 95.88 245 ASP A CA 1
ATOM 1900 C C . ASP A 1 245 ? -5.028 8.684 13.468 1.00 95.88 245 ASP A C 1
ATOM 1902 O O . ASP A 1 245 ? -5.221 7.800 14.296 1.00 95.88 245 ASP A O 1
ATOM 1906 N N . PHE A 1 246 ? -4.860 8.391 12.176 1.00 97.38 246 PHE A N 1
ATOM 1907 C CA . PHE A 1 246 ? -4.801 7.015 11.683 1.00 97.38 246 PHE A CA 1
ATOM 1908 C C . PHE A 1 246 ? -3.483 6.326 12.048 1.00 97.38 246 PHE A C 1
ATOM 1910 O O . PHE A 1 246 ? -3.492 5.149 12.396 1.00 97.38 246 PHE A O 1
ATOM 1917 N N . PHE A 1 247 ? -2.357 7.035 11.958 1.00 98.12 247 PHE A N 1
ATOM 1918 C CA . PHE A 1 247 ? -1.045 6.478 12.291 1.00 98.12 247 PHE A CA 1
ATOM 1919 C C . PHE A 1 247 ? -0.872 6.278 13.802 1.00 98.12 247 PHE A C 1
ATOM 1921 O O . PHE A 1 247 ? -0.243 5.304 14.209 1.00 98.12 247 PHE A O 1
ATOM 1928 N N . GLU A 1 248 ? -1.498 7.126 14.617 1.00 97.19 248 GLU A N 1
ATOM 1929 C CA . GLU A 1 248 ? -1.555 7.024 16.081 1.00 97.19 248 GLU A CA 1
ATOM 1930 C C . GLU A 1 248 ? -2.341 5.802 16.585 1.00 97.19 248 GLU A C 1
ATOM 1932 O O . GLU A 1 248 ? -2.227 5.449 17.757 1.00 97.19 248 GLU A O 1
ATOM 1937 N N . LEU A 1 249 ? -3.112 5.117 15.726 1.00 97.06 249 LEU A N 1
ATOM 1938 C CA . LEU A 1 249 ? -3.731 3.837 16.093 1.00 97.06 249 LEU A CA 1
ATOM 1939 C C . LEU A 1 249 ? -2.680 2.762 16.399 1.00 97.06 249 LEU A C 1
ATOM 1941 O O . LEU A 1 249 ? -2.922 1.897 17.242 1.00 97.06 249 LEU A O 1
ATOM 1945 N N . PHE A 1 250 ? -1.544 2.816 15.703 1.00 98.31 250 PHE A N 1
ATOM 1946 C CA . PHE A 1 250 ? -0.465 1.842 15.805 1.00 98.31 250 PHE A CA 1
ATOM 1947 C C . PHE A 1 250 ? 0.622 2.347 16.759 1.00 98.31 250 PHE A C 1
ATOM 1949 O O . PHE A 1 250 ? 1.018 3.513 16.719 1.00 98.31 250 PHE A O 1
ATOM 1956 N N . ASP A 1 251 ? 1.155 1.442 17.570 1.00 97.81 251 ASP A N 1
ATOM 1957 C CA . ASP A 1 251 ? 2.304 1.622 18.450 1.00 97.81 251 ASP A CA 1
ATOM 1958 C C . ASP A 1 251 ? 3.606 1.635 17.633 1.00 97.81 251 ASP A C 1
ATOM 1960 O O . ASP A 1 251 ? 4.413 0.701 17.615 1.00 97.81 251 ASP A O 1
ATOM 1964 N N . GLY A 1 252 ? 3.770 2.716 16.874 1.00 98.25 252 GLY A N 1
ATOM 1965 C CA . GLY A 1 252 ? 4.952 2.985 16.074 1.00 98.25 252 GLY A CA 1
ATOM 1966 C C . GLY A 1 252 ? 5.011 2.257 14.728 1.00 98.25 252 GLY A C 1
ATOM 1967 O O . GLY A 1 252 ? 4.106 1.540 14.293 1.00 98.25 252 GLY A O 1
ATOM 1968 N N . PHE A 1 253 ? 6.140 2.464 14.047 1.00 98.75 253 PHE A N 1
ATOM 1969 C CA . PHE A 1 253 ? 6.385 1.953 12.699 1.00 98.75 253 PHE A CA 1
ATOM 1970 C C . PHE A 1 253 ? 6.374 0.421 12.624 1.00 98.75 253 PHE A C 1
ATOM 1972 O O . PHE A 1 253 ? 5.847 -0.139 11.663 1.00 98.75 253 PHE A O 1
ATOM 1979 N N . THR A 1 254 ? 6.914 -0.259 13.639 1.00 98.69 254 THR A N 1
ATOM 1980 C CA . THR A 1 254 ? 6.957 -1.727 13.691 1.00 98.69 254 THR A CA 1
ATOM 1981 C C . THR A 1 254 ? 5.555 -2.322 13.663 1.00 98.69 254 THR A C 1
ATOM 1983 O O . THR A 1 254 ? 5.278 -3.167 12.813 1.00 98.69 254 THR A O 1
ATOM 1986 N N . GLU A 1 255 ? 4.639 -1.835 14.511 1.00 98.75 255 GLU A N 1
ATOM 1987 C CA . GLU A 1 255 ? 3.263 -2.334 14.498 1.00 98.75 255 GLU A CA 1
ATOM 1988 C C . GLU A 1 255 ? 2.571 -2.026 13.166 1.00 98.75 255 GLU A C 1
ATOM 1990 O O . GLU A 1 255 ? 1.889 -2.894 12.626 1.00 98.75 255 GLU A O 1
ATOM 1995 N N . PHE A 1 256 ? 2.784 -0.842 12.581 1.00 98.81 256 PHE A N 1
ATOM 1996 C CA . PHE A 1 256 ? 2.229 -0.512 11.266 1.00 98.81 256 PHE A CA 1
ATOM 1997 C C . PHE A 1 256 ? 2.672 -1.512 10.179 1.00 98.81 256 PHE A C 1
ATOM 1999 O O . PHE A 1 256 ? 1.850 -2.014 9.403 1.00 98.81 256 PHE A O 1
ATOM 2006 N N . VAL A 1 257 ? 3.972 -1.826 10.128 1.0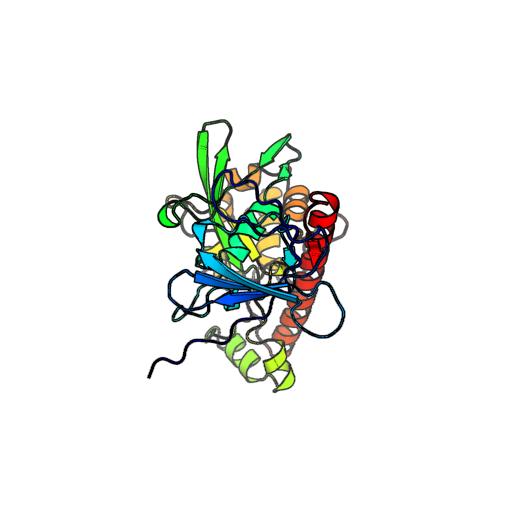0 98.81 257 VAL A N 1
ATOM 2007 C CA . VAL A 1 257 ? 4.547 -2.800 9.186 1.00 98.81 257 VAL A CA 1
ATOM 2008 C C . VAL A 1 257 ? 3.955 -4.187 9.420 1.00 98.81 257 VAL A C 1
ATOM 2010 O O . VAL A 1 257 ? 3.545 -4.852 8.461 1.00 98.81 257 VAL A O 1
ATOM 2013 N N . ASP A 1 258 ? 3.876 -4.613 10.679 1.00 98.62 258 ASP A N 1
ATOM 2014 C CA . ASP A 1 258 ? 3.366 -5.929 11.043 1.00 98.62 258 ASP A CA 1
ATOM 2015 C C . ASP A 1 258 ? 1.887 -6.092 10.722 1.00 98.62 258 ASP A C 1
ATOM 2017 O O . ASP A 1 258 ? 1.470 -7.095 10.127 1.00 98.62 258 ASP A O 1
ATOM 2021 N N . TYR A 1 259 ? 1.107 -5.068 11.049 1.00 98.62 259 TYR A N 1
ATOM 2022 C CA . TYR A 1 259 ? -0.321 -5.016 10.820 1.00 98.62 259 TYR A CA 1
ATOM 2023 C C . TYR A 1 259 ? -0.659 -5.189 9.335 1.00 98.62 259 TYR A C 1
ATOM 2025 O O . TYR A 1 259 ? -1.523 -6.004 8.999 1.00 98.62 259 TYR A O 1
ATOM 2033 N N . PHE A 1 260 ? 0.050 -4.493 8.439 1.00 98.56 260 PHE A N 1
ATOM 2034 C CA . PHE A 1 260 ? -0.187 -4.547 6.990 1.00 98.56 260 PHE A CA 1
ATOM 2035 C C . PHE A 1 260 ? 0.642 -5.596 6.237 1.00 98.56 260 PHE A C 1
ATOM 2037 O O . PHE A 1 260 ? 0.545 -5.671 5.005 1.00 98.56 260 PHE A O 1
ATOM 2044 N N . HIS A 1 261 ? 1.397 -6.436 6.948 1.00 98.69 261 HIS A N 1
ATOM 2045 C CA . HIS A 1 261 ? 2.231 -7.504 6.392 1.00 98.69 261 HIS A CA 1
ATOM 2046 C C . HIS A 1 261 ? 3.344 -7.011 5.443 1.00 98.69 261 HIS A C 1
ATOM 2048 O O . HIS A 1 261 ? 3.586 -7.620 4.399 1.00 98.69 261 HIS A O 1
ATOM 2054 N N . LEU A 1 262 ? 4.014 -5.908 5.790 1.00 98.75 262 LEU A N 1
ATOM 2055 C CA . LEU A 1 262 ? 5.020 -5.231 4.955 1.00 98.75 262 LEU A CA 1
ATOM 2056 C C . LEU A 1 262 ? 6.480 -5.614 5.280 1.00 98.75 262 LEU A C 1
ATOM 2058 O O . LEU A 1 262 ? 7.400 -4.949 4.814 1.00 98.75 262 LEU A O 1
ATOM 2062 N N . GLN A 1 263 ? 6.709 -6.669 6.066 1.00 98.50 263 GLN A N 1
ATOM 2063 C CA . GLN A 1 263 ? 8.018 -7.013 6.641 1.00 98.50 263 GLN A CA 1
ATOM 2064 C C . GLN A 1 263 ? 9.130 -7.226 5.599 1.00 98.50 263 GLN A C 1
ATOM 2066 O O . GLN A 1 263 ? 10.291 -6.952 5.884 1.00 98.50 263 GLN A O 1
ATOM 2071 N N . ASP A 1 264 ? 8.808 -7.676 4.381 1.00 98.00 264 ASP A N 1
ATOM 2072 C CA . ASP A 1 264 ? 9.820 -7.878 3.328 1.00 98.00 264 ASP A CA 1
ATOM 2073 C C . ASP A 1 264 ? 10.396 -6.553 2.789 1.00 98.00 264 ASP A C 1
ATOM 2075 O O . ASP A 1 264 ? 11.419 -6.553 2.106 1.00 98.00 264 ASP A O 1
ATOM 2079 N N . LEU A 1 265 ? 9.768 -5.417 3.114 1.00 98.50 265 LEU A N 1
ATOM 2080 C CA . LEU A 1 265 ? 10.229 -4.078 2.746 1.00 98.50 265 LEU A CA 1
ATOM 2081 C C . LEU A 1 265 ? 11.059 -3.402 3.835 1.00 98.50 265 LEU A C 1
ATOM 2083 O O . LEU A 1 265 ? 11.373 -2.225 3.692 1.00 98.50 265 LEU A O 1
ATOM 2087 N N . VAL A 1 266 ? 11.432 -4.092 4.914 1.00 98.69 266 VAL A N 1
ATOM 2088 C CA . VAL A 1 266 ? 12.253 -3.506 5.984 1.00 98.69 266 VAL A CA 1
ATOM 2089 C C . VAL A 1 266 ? 13.452 -4.380 6.339 1.00 98.69 266 VAL A C 1
ATOM 2091 O O . VAL A 1 266 ? 13.537 -5.567 6.004 1.00 98.69 266 VAL A O 1
ATOM 2094 N N . THR A 1 267 ? 14.450 -3.782 6.979 1.00 98.44 267 THR A N 1
ATOM 2095 C CA . THR A 1 267 ? 15.541 -4.520 7.617 1.00 98.44 267 THR A CA 1
ATOM 2096 C C . THR A 1 267 ? 15.008 -5.354 8.791 1.00 98.44 267 THR A C 1
ATOM 2098 O O . THR A 1 267 ? 13.952 -5.033 9.333 1.00 98.44 267 THR A O 1
ATOM 2101 N N . PRO A 1 268 ? 15.697 -6.437 9.209 1.00 97.44 268 PRO A N 1
ATOM 2102 C CA . PRO A 1 268 ? 15.187 -7.326 10.262 1.00 97.44 268 PRO A CA 1
ATOM 2103 C C . PRO A 1 268 ? 14.944 -6.636 11.612 1.00 97.44 268 PRO A C 1
ATOM 2105 O O . PRO A 1 268 ? 14.169 -7.128 12.424 1.00 97.44 268 PRO A O 1
ATOM 2108 N N . ASP A 1 269 ? 15.615 -5.510 11.849 1.00 97.56 269 ASP A N 1
ATOM 2109 C CA . ASP A 1 269 ? 15.482 -4.658 13.030 1.00 97.56 269 ASP A CA 1
ATOM 2110 C C . ASP A 1 269 ? 14.461 -3.517 12.855 1.00 97.56 269 ASP A C 1
ATOM 2112 O O . ASP A 1 269 ? 14.322 -2.698 13.755 1.00 97.56 269 ASP A O 1
ATOM 2116 N N . TYR A 1 270 ? 13.755 -3.454 11.717 1.00 98.19 270 TYR A N 1
ATOM 2117 C CA . TYR A 1 270 ? 12.747 -2.439 11.373 1.00 98.19 270 TYR A CA 1
ATOM 2118 C C . TYR A 1 270 ? 13.273 -0.994 11.299 1.00 98.19 270 TYR A C 1
ATOM 2120 O O . TYR A 1 270 ? 12.490 -0.058 11.139 1.00 98.19 270 TYR A O 1
ATOM 2128 N N . ASN A 1 271 ? 14.593 -0.792 11.352 1.00 96.19 271 ASN A N 1
ATOM 2129 C CA . ASN A 1 271 ? 15.193 0.542 11.383 1.00 96.19 271 ASN A CA 1
ATOM 2130 C C . ASN A 1 271 ? 15.294 1.205 10.003 1.00 96.19 271 ASN A C 1
ATOM 2132 O O . ASN A 1 271 ? 15.409 2.427 9.919 1.00 96.19 271 ASN A O 1
ATOM 2136 N N . ALA A 1 272 ? 15.257 0.428 8.919 1.00 97.81 272 ALA A N 1
ATOM 2137 C CA . ALA A 1 272 ? 15.364 0.951 7.564 1.00 97.81 272 ALA A CA 1
ATOM 2138 C C . ALA A 1 272 ? 14.439 0.225 6.586 1.00 97.81 272 ALA A C 1
ATOM 2140 O O . ALA A 1 272 ? 14.145 -0.963 6.728 1.00 97.81 272 ALA A O 1
ATOM 2141 N N . VAL A 1 273 ? 14.018 0.949 5.550 1.00 98.69 273 VAL A N 1
ATOM 2142 C CA . VAL A 1 273 ? 13.270 0.396 4.421 1.00 98.69 273 VAL A CA 1
ATOM 2143 C C . VAL A 1 273 ? 14.233 -0.208 3.395 1.00 98.69 273 VAL A C 1
ATOM 2145 O O . VAL A 1 273 ? 15.307 0.327 3.122 1.00 98.69 273 VAL A O 1
ATOM 2148 N N . ARG A 1 274 ? 13.840 -1.339 2.809 1.00 98.62 274 ARG A N 1
ATOM 2149 C CA . ARG A 1 274 ? 14.491 -1.963 1.657 1.00 98.62 274 ARG A CA 1
ATOM 2150 C C . ARG A 1 274 ? 13.860 -1.422 0.384 1.00 98.62 274 ARG A C 1
ATOM 2152 O O . ARG A 1 274 ? 12.676 -1.634 0.131 1.00 98.62 274 ARG A O 1
ATOM 2159 N N . PHE A 1 275 ? 14.664 -0.740 -0.418 1.00 98.50 275 PHE A N 1
ATOM 2160 C CA . PHE A 1 275 ? 14.201 -0.128 -1.655 1.00 98.50 275 PHE A CA 1
ATOM 2161 C C . PHE A 1 275 ? 14.350 -1.073 -2.848 1.00 98.50 275 PHE A C 1
ATOM 2163 O O . PHE A 1 275 ? 15.340 -1.793 -2.964 1.00 98.50 275 PHE A O 1
ATOM 2170 N N . TYR A 1 276 ? 13.388 -1.027 -3.770 1.00 97.81 276 TYR A N 1
ATOM 2171 C CA . TYR A 1 276 ? 13.407 -1.790 -5.023 1.00 97.81 276 TYR A CA 1
ATOM 2172 C C . TYR A 1 276 ? 14.491 -1.306 -5.994 1.00 97.81 276 TYR A C 1
ATOM 2174 O O . TYR A 1 276 ? 14.960 -2.058 -6.840 1.00 97.81 276 TYR A O 1
ATOM 2182 N N . LEU A 1 277 ? 14.856 -0.028 -5.891 1.00 98.00 277 LEU A N 1
ATOM 2183 C CA . LEU A 1 277 ? 15.894 0.647 -6.670 1.00 98.00 277 LEU A CA 1
ATOM 2184 C C . LEU A 1 277 ? 16.749 1.491 -5.717 1.00 98.00 277 LEU A C 1
ATOM 2186 O O . LEU A 1 277 ? 16.245 1.845 -4.649 1.00 98.00 277 LEU A O 1
ATOM 2190 N N . PRO A 1 278 ? 17.986 1.873 -6.093 1.00 97.31 278 PRO A N 1
ATOM 2191 C CA . PRO A 1 278 ? 18.816 2.756 -5.277 1.00 97.31 278 PRO A CA 1
ATOM 2192 C C . PRO A 1 278 ? 18.051 4.003 -4.816 1.00 97.31 278 PRO A C 1
ATOM 2194 O O . PRO A 1 278 ? 17.387 4.662 -5.621 1.00 97.31 278 PRO A O 1
ATOM 2197 N N . PHE A 1 279 ? 18.128 4.290 -3.517 1.00 97.62 279 PHE A N 1
ATOM 2198 C CA . PHE A 1 279 ? 17.439 5.411 -2.888 1.00 97.62 279 PHE A CA 1
ATOM 2199 C C . PHE A 1 279 ? 18.354 6.628 -2.803 1.00 97.62 279 PHE A C 1
ATOM 2201 O O . PHE A 1 279 ? 19.482 6.533 -2.327 1.00 97.62 279 PHE A O 1
ATOM 2208 N N . ASP A 1 280 ? 17.844 7.766 -3.257 1.00 95.94 280 ASP A N 1
ATOM 2209 C CA . ASP A 1 280 ? 18.562 9.033 -3.400 1.00 95.94 280 ASP A CA 1
ATOM 2210 C C . ASP A 1 280 ? 17.941 10.144 -2.546 1.00 95.94 280 ASP A C 1
ATOM 2212 O O . ASP A 1 280 ? 18.024 11.314 -2.889 1.00 95.94 280 ASP A O 1
ATOM 2216 N N . ASN A 1 281 ? 17.265 9.784 -1.451 1.00 97.50 281 ASN A N 1
ATOM 2217 C CA . ASN A 1 281 ? 16.590 10.741 -0.575 1.00 97.50 281 ASN A CA 1
ATOM 2218 C C . ASN A 1 281 ? 15.507 11.591 -1.277 1.00 97.50 281 ASN A C 1
ATOM 2220 O O . ASN A 1 281 ? 15.324 12.760 -0.953 1.00 97.50 281 ASN A O 1
ATOM 2224 N N . PHE A 1 282 ? 14.755 10.989 -2.207 1.00 97.50 282 PHE A N 1
ATOM 2225 C CA . PHE A 1 282 ? 13.674 11.647 -2.957 1.00 97.50 282 PHE A CA 1
ATOM 2226 C C . PHE A 1 282 ? 14.148 12.799 -3.864 1.00 97.50 282 PHE A C 1
ATOM 2228 O O . PHE A 1 282 ? 13.377 13.717 -4.152 1.00 97.50 282 PHE A O 1
ATOM 2235 N N . GLU A 1 283 ? 15.397 12.758 -4.334 1.00 96.56 283 GLU A N 1
ATOM 2236 C CA . GLU A 1 283 ? 15.952 13.774 -5.237 1.00 96.56 283 GLU A CA 1
ATOM 2237 C C . GLU A 1 283 ? 15.481 13.598 -6.688 1.00 96.56 283 GLU A C 1
ATOM 2239 O O . GLU A 1 283 ? 15.282 14.584 -7.408 1.00 96.56 283 GLU A O 1
ATOM 2244 N N . ARG A 1 284 ? 15.253 12.355 -7.131 1.00 94.56 284 ARG A N 1
ATOM 2245 C CA . ARG A 1 284 ? 14.746 12.049 -8.475 1.00 94.56 284 ARG A CA 1
ATOM 2246 C C . ARG A 1 284 ? 13.295 11.571 -8.466 1.00 94.56 284 ARG A C 1
ATOM 2248 O O . ARG A 1 284 ? 12.670 11.327 -7.438 1.00 94.56 284 ARG A O 1
ATOM 2255 N N . SER A 1 285 ? 12.736 11.413 -9.667 1.00 94.50 285 SER A N 1
ATOM 2256 C CA . SER A 1 285 ? 11.423 10.783 -9.813 1.00 94.50 285 SER A CA 1
ATOM 2257 C C . SER A 1 285 ? 11.449 9.327 -9.339 1.00 94.50 285 SER A C 1
ATOM 2259 O O . SER A 1 285 ? 12.330 8.569 -9.731 1.00 94.50 285 SER A O 1
ATOM 2261 N N . GLY A 1 286 ? 10.437 8.907 -8.578 1.00 94.94 286 GLY A N 1
ATOM 2262 C CA . GLY A 1 286 ? 10.343 7.528 -8.090 1.00 94.94 286 GLY A CA 1
ATOM 2263 C C . GLY A 1 286 ? 10.160 6.489 -9.200 1.00 94.94 286 GLY A C 1
ATOM 2264 O O . GLY A 1 286 ? 10.497 5.320 -9.007 1.00 94.94 286 GLY A O 1
ATOM 2265 N N . ALA A 1 287 ? 9.656 6.904 -1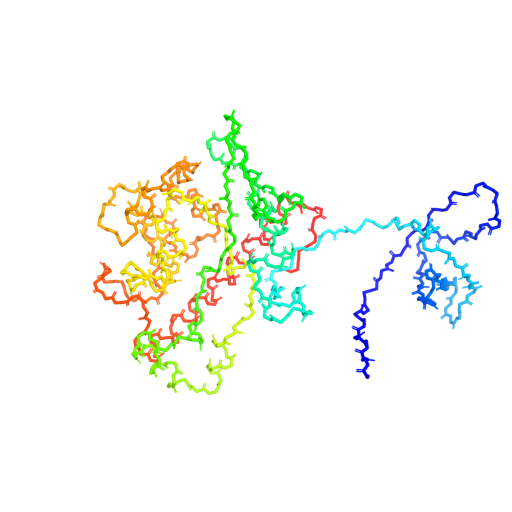0.365 1.00 94.62 287 ALA A N 1
ATOM 2266 C CA . ALA A 1 287 ? 9.429 6.027 -11.506 1.00 94.62 287 ALA A CA 1
ATOM 2267 C C . ALA A 1 287 ? 10.752 5.498 -12.105 1.00 94.62 287 ALA A C 1
ATOM 2269 O O . ALA A 1 287 ? 11.684 6.284 -12.295 1.00 94.62 287 ALA A O 1
ATOM 2270 N N . PRO A 1 288 ? 10.822 4.207 -12.488 1.00 95.81 288 PRO A N 1
ATOM 2271 C CA . PRO A 1 288 ? 11.960 3.667 -13.229 1.00 95.81 288 PRO A CA 1
ATOM 2272 C C . PRO A 1 288 ? 12.234 4.453 -14.519 1.00 95.81 288 PRO A C 1
ATOM 2274 O O . PRO A 1 288 ? 11.295 4.810 -15.237 1.00 95.81 288 PRO A O 1
ATOM 2277 N N . VAL A 1 289 ? 13.509 4.710 -14.834 1.00 95.75 289 VAL A N 1
ATOM 2278 C CA . VAL A 1 289 ? 13.888 5.528 -16.008 1.00 95.75 289 VAL A CA 1
ATOM 2279 C C . VAL A 1 289 ? 14.520 4.740 -17.151 1.00 95.75 289 VAL A C 1
ATOM 2281 O O . VAL A 1 289 ? 14.532 5.227 -18.281 1.00 95.75 289 VAL A O 1
ATOM 2284 N N . THR A 1 290 ? 15.022 3.535 -16.882 1.00 97.12 290 THR A N 1
ATOM 2285 C CA . THR A 1 290 ? 15.592 2.626 -17.886 1.00 97.12 290 THR A CA 1
ATOM 2286 C C . THR A 1 290 ? 14.845 1.297 -17.897 1.00 97.12 290 THR A C 1
ATOM 2288 O O . THR A 1 290 ? 14.129 0.964 -16.951 1.00 97.12 290 THR A O 1
ATOM 2291 N N . ARG A 1 291 ? 15.028 0.517 -18.970 1.00 97.44 291 ARG A N 1
ATOM 2292 C CA . ARG A 1 291 ? 14.523 -0.859 -19.059 1.00 97.44 291 ARG A CA 1
ATOM 2293 C C . ARG A 1 291 ? 14.976 -1.691 -17.856 1.00 97.44 291 ARG A C 1
ATOM 2295 O O . ARG A 1 291 ? 14.143 -2.317 -17.215 1.00 97.44 291 ARG A O 1
ATOM 2302 N N . ASP A 1 292 ? 16.262 -1.645 -17.519 1.00 98.31 292 ASP A N 1
ATOM 2303 C CA . ASP A 1 292 ? 16.826 -2.460 -16.439 1.00 98.31 292 ASP A CA 1
ATOM 2304 C C . ASP A 1 292 ? 16.307 -2.032 -15.060 1.00 98.31 292 ASP A C 1
ATOM 2306 O O . ASP A 1 292 ? 15.999 -2.889 -14.232 1.00 98.31 292 ASP A O 1
ATOM 2310 N N . GLU A 1 293 ? 16.113 -0.728 -14.820 1.00 97.88 293 GLU A N 1
ATOM 2311 C CA . GLU A 1 293 ? 15.424 -0.260 -13.610 1.00 97.88 293 GLU A CA 1
ATOM 2312 C C . GLU A 1 293 ? 13.979 -0.758 -13.561 1.00 97.88 293 GLU A C 1
ATOM 2314 O O . GLU A 1 293 ? 13.510 -1.175 -12.505 1.00 97.88 293 GLU A O 1
ATOM 2319 N N . TYR A 1 294 ? 13.259 -0.728 -14.687 1.00 97.88 294 TYR A N 1
ATOM 2320 C CA . TYR A 1 294 ? 11.882 -1.210 -14.735 1.00 97.88 294 TYR A CA 1
ATOM 2321 C C . TYR A 1 294 ? 11.816 -2.710 -14.436 1.00 97.88 294 TYR A C 1
ATOM 2323 O O . TYR A 1 294 ? 11.028 -3.122 -13.591 1.00 97.88 294 TYR A O 1
ATOM 2331 N N . VAL A 1 295 ? 12.673 -3.518 -15.065 1.00 98.19 295 VAL A N 1
ATOM 2332 C CA . VAL A 1 295 ? 12.764 -4.965 -14.818 1.00 98.19 295 VAL A CA 1
ATOM 2333 C C . VAL A 1 295 ?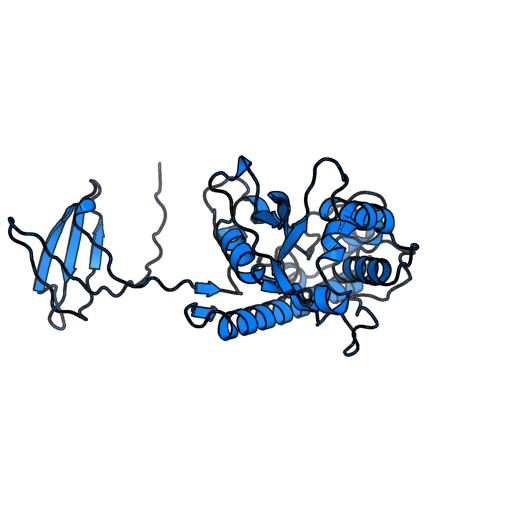 13.094 -5.245 -13.350 1.00 98.19 295 VAL A C 1
ATOM 2335 O O . VAL A 1 295 ? 12.373 -5.998 -12.699 1.00 98.19 295 VAL A O 1
ATOM 2338 N N . THR A 1 296 ? 14.110 -4.573 -12.799 1.00 98.50 296 THR A N 1
ATOM 2339 C CA . THR A 1 296 ? 14.519 -4.717 -11.390 1.00 98.50 296 THR A CA 1
ATOM 2340 C C . THR A 1 296 ? 13.372 -4.375 -10.440 1.00 98.50 296 THR A C 1
ATOM 2342 O O . THR A 1 296 ? 13.046 -5.147 -9.539 1.00 98.50 296 THR A O 1
ATOM 2345 N N . TYR A 1 297 ? 12.704 -3.244 -10.679 1.00 97.81 297 TYR A N 1
ATOM 2346 C CA . TYR A 1 297 ? 11.539 -2.822 -9.910 1.00 97.81 297 TYR A CA 1
ATOM 2347 C C . TYR A 1 297 ? 10.405 -3.854 -9.965 1.00 97.81 297 TYR A C 1
ATOM 2349 O O . TYR A 1 297 ? 9.798 -4.165 -8.936 1.00 97.81 297 TYR A O 1
ATOM 2357 N N . ARG A 1 298 ? 10.088 -4.375 -11.156 1.00 97.44 298 ARG A N 1
ATOM 2358 C CA . ARG A 1 298 ? 8.964 -5.297 -11.337 1.00 97.44 298 ARG A CA 1
ATOM 2359 C C . ARG A 1 298 ? 9.231 -6.651 -10.700 1.00 97.44 298 ARG A C 1
ATOM 2361 O O . ARG A 1 298 ? 8.327 -7.147 -10.036 1.00 97.44 298 ARG A O 1
ATOM 2368 N N . GLU A 1 299 ? 10.432 -7.205 -10.829 1.00 97.81 299 GLU A N 1
ATOM 2369 C CA . GLU A 1 299 ? 10.788 -8.455 -10.146 1.00 97.81 299 GLU A CA 1
ATOM 2370 C C . GLU A 1 299 ? 10.695 -8.308 -8.625 1.00 97.81 299 GLU A C 1
ATOM 2372 O O . GLU A 1 299 ? 9.976 -9.073 -7.983 1.00 97.81 299 GLU A O 1
ATOM 2377 N N . ALA A 1 300 ? 11.296 -7.257 -8.057 1.00 98.00 300 ALA A N 1
ATOM 2378 C CA . ALA A 1 300 ? 11.235 -7.011 -6.617 1.00 98.00 300 ALA A CA 1
ATOM 2379 C C . ALA A 1 300 ? 9.791 -6.798 -6.122 1.00 98.00 300 ALA A C 1
ATOM 2381 O O . ALA A 1 300 ? 9.401 -7.285 -5.062 1.00 98.00 300 ALA A O 1
ATOM 2382 N N . THR A 1 301 ? 8.960 -6.115 -6.917 1.00 97.38 301 THR A N 1
ATOM 2383 C CA . THR A 1 301 ? 7.537 -5.919 -6.605 1.00 97.38 301 THR A CA 1
ATOM 2384 C C . THR A 1 301 ? 6.763 -7.239 -6.618 1.00 97.38 301 THR A C 1
ATOM 2386 O O . THR A 1 301 ? 5.941 -7.467 -5.732 1.00 97.38 301 THR A O 1
ATOM 2389 N N . LEU A 1 302 ? 6.992 -8.098 -7.619 1.00 96.94 302 LEU A N 1
ATOM 2390 C CA . LEU A 1 302 ? 6.326 -9.400 -7.735 1.00 96.94 302 LEU A CA 1
ATOM 2391 C C . LEU A 1 302 ? 6.743 -10.348 -6.602 1.00 96.94 302 LEU A C 1
ATOM 2393 O O . LEU A 1 302 ? 5.891 -11.027 -6.026 1.00 96.94 302 LEU A O 1
ATOM 2397 N N . GLU A 1 303 ? 8.026 -10.354 -6.242 1.00 97.75 303 GLU A N 1
ATOM 2398 C CA . GLU A 1 303 ? 8.537 -11.108 -5.097 1.00 97.75 303 GLU A CA 1
ATOM 2399 C C . GLU A 1 303 ? 7.889 -10.639 -3.787 1.00 97.75 303 GLU A C 1
ATOM 2401 O O . GLU A 1 303 ? 7.362 -11.461 -3.029 1.00 97.75 303 GLU A O 1
ATOM 2406 N N . PHE A 1 304 ? 7.845 -9.321 -3.564 1.00 98.12 304 PHE A N 1
ATOM 2407 C CA . PHE A 1 304 ? 7.218 -8.720 -2.390 1.00 98.12 304 PHE A CA 1
ATOM 2408 C C . PHE A 1 304 ? 5.745 -9.120 -2.248 1.00 98.12 304 PHE A C 1
ATOM 2410 O O . PHE A 1 304 ? 5.346 -9.615 -1.193 1.00 98.12 304 PHE A O 1
ATOM 2417 N N . ILE A 1 305 ? 4.920 -8.953 -3.289 1.00 97.75 305 ILE A N 1
ATOM 2418 C CA . ILE A 1 305 ? 3.485 -9.267 -3.174 1.00 97.75 305 ILE A CA 1
ATOM 2419 C C . ILE A 1 305 ? 3.237 -10.763 -2.973 1.00 97.75 305 ILE A C 1
ATOM 2421 O O . ILE A 1 305 ? 2.292 -11.127 -2.275 1.00 97.75 305 ILE A O 1
ATOM 2425 N N . ALA A 1 306 ? 4.094 -11.631 -3.522 1.00 97.75 306 ALA A N 1
ATOM 2426 C CA . ALA A 1 306 ? 4.013 -13.069 -3.301 1.00 97.75 306 ALA A CA 1
ATOM 2427 C C . ALA A 1 306 ? 4.385 -13.439 -1.855 1.00 97.75 306 ALA A C 1
ATOM 2429 O O . ALA A 1 306 ? 3.710 -14.263 -1.235 1.00 97.75 306 ALA A O 1
ATOM 2430 N N . ALA A 1 307 ? 5.428 -12.823 -1.290 1.00 98.38 307 ALA A N 1
ATOM 2431 C CA . ALA A 1 307 ? 5.808 -13.010 0.111 1.00 98.38 307 ALA A CA 1
ATOM 2432 C C . ALA A 1 307 ? 4.732 -12.489 1.073 1.00 98.38 307 ALA A C 1
ATOM 2434 O O . ALA A 1 307 ? 4.314 -13.201 1.990 1.00 98.38 307 ALA A O 1
ATOM 2435 N N . ARG A 1 308 ? 4.199 -11.296 0.799 1.00 98.44 308 ARG A N 1
ATOM 2436 C CA . ARG A 1 308 ? 3.093 -10.699 1.550 1.00 98.44 308 ARG A CA 1
ATOM 2437 C C . ARG A 1 308 ? 1.832 -11.562 1.514 1.00 98.44 308 ARG A C 1
ATOM 2439 O O . ARG A 1 308 ? 1.229 -11.788 2.560 1.00 98.44 308 ARG A O 1
ATOM 2446 N N . ALA A 1 309 ? 1.469 -12.093 0.347 1.00 98.38 309 ALA A N 1
ATOM 2447 C CA . ALA A 1 309 ? 0.351 -13.022 0.189 1.00 98.38 309 ALA A CA 1
ATOM 2448 C C . ALA A 1 309 ? 0.518 -14.287 1.048 1.00 98.38 309 ALA A C 1
ATOM 2450 O O . ALA A 1 309 ? -0.403 -14.662 1.773 1.00 98.38 309 ALA A O 1
ATOM 2451 N N . ARG A 1 310 ? 1.709 -14.906 1.049 1.00 98.38 310 ARG A N 1
ATOM 2452 C CA . ARG A 1 310 ? 1.999 -16.062 1.919 1.00 98.38 310 ARG A CA 1
ATOM 2453 C C . ARG A 1 310 ? 1.843 -15.718 3.400 1.00 98.38 310 ARG A C 1
ATOM 2455 O O . ARG A 1 310 ? 1.210 -16.471 4.135 1.00 98.38 310 ARG A O 1
ATOM 2462 N N . ARG A 1 311 ? 2.342 -14.556 3.828 1.00 98.44 311 ARG A N 1
ATOM 2463 C CA . ARG A 1 311 ? 2.209 -14.093 5.218 1.00 98.44 311 ARG A CA 1
ATOM 2464 C C . ARG A 1 311 ? 0.751 -13.871 5.624 1.00 98.44 311 ARG A C 1
ATOM 2466 O O . ARG A 1 311 ? 0.366 -14.224 6.736 1.00 98.44 311 ARG A O 1
ATOM 2473 N N . MET A 1 312 ? -0.065 -13.319 4.728 1.00 98.69 312 MET A N 1
ATOM 2474 C CA . MET A 1 312 ? -1.510 -13.181 4.939 1.00 98.69 312 MET A CA 1
ATOM 2475 C C . MET A 1 312 ? -2.194 -14.542 5.054 1.00 98.69 312 MET A C 1
ATOM 2477 O O . MET A 1 312 ? -2.963 -14.751 5.985 1.00 98.69 312 MET A O 1
ATOM 2481 N N . ALA A 1 313 ? -1.873 -15.484 4.164 1.00 98.56 313 ALA A N 1
ATOM 2482 C CA . ALA A 1 313 ? -2.395 -16.846 4.215 1.00 98.56 313 ALA A CA 1
ATOM 2483 C C . ALA A 1 313 ? -2.060 -17.537 5.548 1.00 98.56 313 ALA A C 1
ATOM 2485 O O . ALA A 1 313 ? -2.931 -18.119 6.188 1.00 98.56 313 ALA A O 1
ATOM 2486 N N . GLU A 1 314 ? -0.812 -17.443 6.009 1.00 98.38 314 GLU A N 1
ATOM 2487 C CA . GLU A 1 314 ? -0.398 -17.964 7.318 1.00 98.38 314 GLU A CA 1
ATOM 2488 C C . GLU A 1 314 ? -1.126 -17.286 8.481 1.00 98.38 314 GLU A C 1
ATOM 2490 O O . GLU A 1 314 ? -1.500 -17.951 9.449 1.00 98.38 314 GLU A O 1
ATOM 2495 N N . TRP A 1 315 ? -1.337 -15.970 8.399 1.00 98.38 315 TRP A N 1
ATOM 2496 C CA . TRP A 1 315 ? -2.094 -15.240 9.406 1.00 98.38 315 TRP A CA 1
ATOM 2497 C C . TRP A 1 315 ? -3.548 -15.722 9.463 1.00 98.38 315 TRP A C 1
ATOM 2499 O O . TRP A 1 315 ? -4.024 -16.012 10.560 1.00 98.38 315 TRP A O 1
ATOM 2509 N N . VAL A 1 316 ? -4.213 -15.892 8.314 1.00 98.38 316 VAL A N 1
ATOM 2510 C CA . VAL A 1 316 ? -5.589 -16.411 8.243 1.00 98.38 316 VAL A CA 1
ATOM 2511 C C . VAL A 1 316 ? -5.658 -17.828 8.809 1.00 98.38 316 VAL A C 1
ATOM 2513 O O . VAL A 1 316 ? -6.446 -18.058 9.718 1.00 98.38 316 VAL A O 1
ATOM 2516 N N . ARG A 1 317 ? -4.769 -18.747 8.398 1.00 97.69 317 ARG 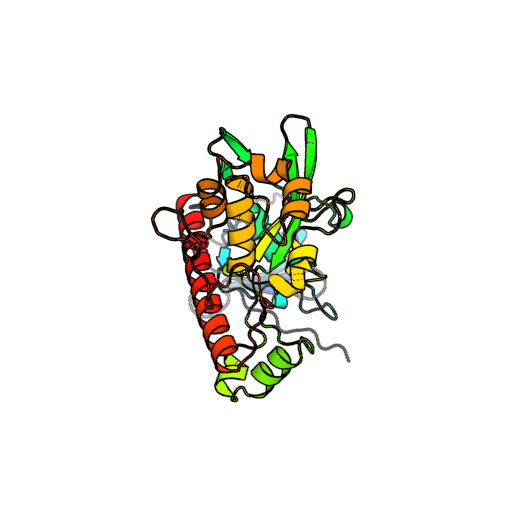A N 1
ATOM 2517 C CA . ARG A 1 317 ? -4.729 -20.124 8.940 1.00 97.69 317 ARG A CA 1
ATOM 2518 C C . ARG A 1 317 ? -4.595 -20.166 10.464 1.00 97.69 317 ARG A C 1
ATOM 2520 O O . ARG A 1 317 ? -5.133 -21.060 11.107 1.00 97.69 317 ARG A O 1
ATOM 2527 N N . ARG A 1 318 ? -3.847 -19.223 11.045 1.00 97.75 318 ARG A N 1
ATOM 2528 C CA . ARG A 1 318 ? -3.590 -19.171 12.491 1.00 97.75 318 ARG A CA 1
ATOM 2529 C C . ARG A 1 318 ? -4.760 -18.594 13.289 1.00 97.75 318 ARG A C 1
ATOM 2531 O O . ARG A 1 318 ? -4.987 -19.044 14.407 1.00 97.75 318 ARG A O 1
ATOM 2538 N N . HIS A 1 319 ? -5.451 -17.590 12.754 1.00 97.00 319 HIS A N 1
ATOM 2539 C CA . HIS A 1 319 ? -6.462 -16.825 13.500 1.00 97.00 319 HIS A CA 1
ATOM 2540 C C . HIS A 1 319 ? -7.906 -17.166 13.110 1.00 97.00 319 HIS A C 1
ATOM 2542 O O . HIS A 1 319 ? -8.820 -16.861 13.870 1.00 97.00 319 HIS A O 1
ATOM 2548 N N . HIS A 1 320 ? -8.103 -17.822 11.967 1.00 95.62 320 HIS A N 1
ATOM 2549 C CA . HIS A 1 320 ? -9.401 -18.206 11.416 1.00 95.62 320 HIS A CA 1
ATOM 2550 C C . HIS A 1 320 ? -9.348 -19.661 10.913 1.00 95.62 320 HIS A C 1
ATOM 2552 O O . HIS A 1 320 ? -9.343 -19.900 9.704 1.00 95.62 320 HIS A O 1
ATOM 2558 N N . PRO A 1 321 ? -9.245 -20.654 11.819 1.00 93.62 321 PRO A N 1
ATOM 2559 C CA . PRO A 1 321 ? -9.110 -22.071 11.454 1.00 93.62 321 PRO A CA 1
ATOM 2560 C C . PRO A 1 321 ? -10.359 -22.659 10.767 1.00 93.62 321 PRO A C 1
ATOM 2562 O O . PRO A 1 321 ? -10.331 -23.790 10.286 1.00 93.62 321 PRO A O 1
ATOM 2565 N N . ASP A 1 322 ? -11.459 -21.911 10.752 1.00 91.31 322 ASP A N 1
ATOM 2566 C CA . ASP A 1 322 ? -12.710 -22.187 10.050 1.00 91.31 322 ASP A CA 1
ATOM 2567 C C . ASP A 1 322 ? -12.697 -21.759 8.569 1.00 91.31 322 ASP A C 1
ATOM 2569 O O . ASP A 1 322 ? -13.586 -22.154 7.814 1.00 91.31 322 ASP A O 1
ATOM 2573 N N . ILE A 1 323 ? -11.690 -20.986 8.144 1.00 93.69 323 ILE A N 1
ATOM 2574 C CA . ILE A 1 323 ? -11.518 -20.509 6.767 1.00 93.69 323 ILE A CA 1
ATOM 2575 C C . ILE A 1 323 ? -10.524 -21.407 6.026 1.00 93.69 323 ILE A C 1
ATOM 2577 O O . ILE A 1 323 ? -9.389 -21.601 6.466 1.00 93.69 323 ILE A O 1
ATOM 2581 N N . ASP A 1 324 ? -10.921 -21.890 4.850 1.00 93.75 324 ASP A N 1
ATOM 2582 C CA . ASP A 1 324 ? -10.033 -22.636 3.961 1.00 93.75 324 ASP A CA 1
ATOM 2583 C C . ASP A 1 324 ? -9.104 -21.668 3.216 1.00 93.75 324 ASP A C 1
ATOM 2585 O O . ASP A 1 324 ? -9.541 -20.636 2.704 1.00 93.75 324 ASP A O 1
ATOM 2589 N N . VAL A 1 325 ? -7.807 -21.982 3.151 1.00 95.56 325 VAL A N 1
ATOM 2590 C CA . VAL A 1 325 ? -6.793 -21.091 2.564 1.00 95.56 325 VAL A CA 1
ATOM 2591 C C . VAL A 1 325 ? -6.097 -21.756 1.383 1.00 95.56 325 VAL A C 1
ATOM 2593 O O . VAL A 1 325 ? -5.334 -22.709 1.593 1.00 95.56 325 VAL A O 1
ATOM 2596 N N . LEU A 1 326 ? -6.324 -21.208 0.183 1.00 88.25 326 LEU A N 1
ATOM 2597 C CA . LEU A 1 326 ? -5.709 -21.629 -1.083 1.00 88.25 326 LEU A CA 1
ATOM 2598 C C . LEU A 1 326 ? -4.410 -20.870 -1.354 1.00 88.25 326 LEU A C 1
ATOM 2600 O O . LEU A 1 326 ? -4.417 -19.621 -1.244 1.00 88.25 326 LEU A O 1
#

Sequence (326 aa):
MEAFAAETKEEIIFEPIISGEHGGGVSVPAGKPVTAHPLGDGRYRVEACLGSTMPDYSAVVESKQIAITGEVRRVFDVFFDYKTDRPARSRPDADRDSPRLRSDHELLWTKKLNSGVHFAPTAPSARRNGYLIYTDTSEARHWYGSDAITSSYTGWSRPTSLAGAIASLNEDERSRYLNPPYTIGSAMIWPVRKKDRPTINTARGFGPSGRLIGDRMDLTLECIRRHYSGEQDSPLAGVLGAYADFFELFDGFTEFVDYFHLQDLVTPDYNAVRFYLPFDNFERSGAPVTRDEYVTYREATLEFIAARARRMAEWVRRHHPDIDVL

Secondary structure (DSSP, 8-state):
---PPPPP---PPP------SSS-PPPPPTT--EEEEE-SSSEEEEEE-SSSSS-SEEEEEEGGG----S----EE-TT--GGGS-TTSSS--HHHH-HHHHHHHHHHT-EE-TTS-EE--B--SSGGG-SEEEE-TT--EEEEEEEES----TT---SHHHHHHHHT--HHHHHHHSS----GGGEEEEE--SSS-S-HHHHHHSHHHHHHHTT-HHHHHHHHHHHHTT---STTHHHHHHTHHHHTTSSHHHHHHHHTT-GGGB-TTSSSBPPSS---TT-S-SS--SHHHHHHHHHHHHHHHHHHHHHHHHHHHHH-TTSEE-